Protein AF-A0A0S8F059-F1 (afdb_monomer)

Mean predicted aligned error: 9.62 Å

Sequence (254 aa):
MVSRVVQQTTHEFAKENLFAPLGISESVWPDDPQGVNRGWGDLQLHPRDMARLGLLFLNEGEWNGPQIVSSDWVREATRSSIAADADGTGYVFQCWILSGDLEGLYEARGRGGQAIIVWPDTKIVAAFTGRGIDVRNDIAPLLAAAIQSNDALTPNPEAHARLEAAIAKAKEPPPAKPIPDLPPMAAEVSGKVYRLEPNQFDLRCISIDFRSSADVVFTLSVGEGTFVLPGGMDGVPRFSLRCTGPHPALQRPR

Radius of gyration: 23.22 Å; Cα contacts (8 Å, |Δi|>4): 369; chains: 1; bounding box: 66×46×63 Å

Solvent-accessible surface area (backbone atoms only — not comparable to full-atom values): 14955 Å² total; per-residue (Å²): 110,65,34,75,74,72,74,44,47,54,58,59,52,39,41,67,64,45,29,48,81,72,68,44,84,67,73,48,60,57,55,48,100,87,61,48,47,46,88,91,52,76,67,44,62,52,53,72,48,45,30,48,54,30,46,25,55,66,49,36,18,33,58,98,81,51,74,69,41,59,43,71,56,42,52,57,32,68,44,92,50,63,64,71,43,97,78,49,27,13,57,34,89,83,26,38,30,42,39,74,102,44,53,77,27,36,29,43,80,43,90,52,28,27,34,31,37,31,33,62,95,79,72,44,61,48,48,42,82,53,74,86,47,53,53,74,80,68,40,45,58,56,54,58,70,64,67,76,67,94,65,84,74,79,86,54,68,67,61,50,52,52,49,52,51,50,52,57,57,68,70,52,73,68,76,68,45,90,63,68,78,70,57,74,64,51,72,73,47,40,72,43,77,46,76,51,69,95,48,100,73,43,45,43,36,43,31,42,33,66,81,48,66,43,35,35,36,38,37,40,26,40,74,93,47,45,34,48,43,80,45,63,67,26,78,45,90,76,92,71,99,59,69,73,60,76,68,86,80,78,70,70,82,132

Secondary structure (DSSP, 8-state):
-HHHHHSS-HHHHHIIIIIHHHT----B-PBPTTS-B-TTS--B--HHHHHHHHHHHHTTTBSSSSBSS-HHHHHHHTS--SB-STT--EEETTEEE--GGGTT-EEEEETTTEEEEEETTTTEEEEE--SS--IIIIIHHHHHHH---SSPPPP-HHHHHHHHHHHHHHHSPPPPPP-PPPPHHHHHHTT-EEEPPP-TT-EEEEEEEESSSSEEEEEEEETTEEEEEEEESSS-----S-SSS--GGG----

pLDDT: mean 85.79, std 14.0, range [26.73, 98.25]

Foldseek 3Di:
DVCVVVVHEPVVVCVPQPCVLLVFDDWDFDDDPVRHTPPVDDIDGDLVSLLSVLLCLLVLQDDPHDRSDHSVVSCQQADQADQPDPQSFHGGPQKTQDDDPRHSKIWNDDPQQFIWIHRNVLRDTGTDDHGDDPCVPHPPVVVVVVCPDPDDDDDDVPVVVVVVVVVVVVPDWDPFADFDFDDPVCVVQAPDWDADDDDPQQWGIWHWHDPGSFWIWIWTDHDNFIFIDIGGPRPGDDDDSDRGDDDPPPDDDD

Nearest PDB structures (foldseek):
  8dc1-assembly1_A  TM=8.527E-01  e=9.497E-09  Leptospira interrogans serovar Copenhageni str. Fiocruz L1-130
  3vwm-assembly1_A-2  TM=8.877E-01  e=4.318E-06  Paenarthrobacter ureafaciens
  3a66-assembly1_A-2  TM=8.884E-01  e=6.882E-06  Paenarthrobacter ureafaciens
  3vwp-assembly1_A-2  TM=8.884E-01  e=6.882E-06  Paenarthrobacter ureafaciens
  3vwl-assembly1_A-2  TM=8.880E-01  e=1.163E-05  Paenarthrobacter ureafaciens

Structure (mmCIF, N/CA/C/O backbone):
data_AF-A0A0S8F059-F1
#
_entry.id   AF-A0A0S8F059-F1
#
loop_
_atom_site.group_PDB
_atom_site.id
_atom_site.type_symbol
_atom_site.label_atom_id
_atom_site.label_alt_id
_atom_site.label_comp_id
_atom_site.label_asym_id
_atom_site.label_entity_id
_atom_site.label_seq_id
_atom_site.pdbx_PDB_ins_code
_atom_site.Cartn_x
_atom_site.Cartn_y
_atom_site.Cartn_z
_atom_site.occupancy
_atom_site.B_iso_or_equiv
_atom_site.auth_seq_id
_atom_site.auth_comp_id
_atom_site.auth_asym_id
_atom_site.auth_atom_id
_atom_site.pdbx_PDB_model_num
ATOM 1 N N . MET A 1 1 ? 18.137 1.354 12.431 1.00 80.00 1 MET A N 1
ATOM 2 C CA . MET A 1 1 ? 18.012 1.010 13.866 1.00 80.00 1 MET A CA 1
ATOM 3 C C . MET A 1 1 ? 17.520 -0.417 14.025 1.00 80.00 1 MET A C 1
ATOM 5 O O . MET A 1 1 ? 18.317 -1.228 14.469 1.00 80.00 1 MET A O 1
ATOM 9 N N . VAL A 1 2 ? 16.294 -0.734 13.584 1.00 84.38 2 VAL A N 1
ATOM 10 C CA . VAL A 1 2 ? 15.709 -2.091 13.638 1.00 84.38 2 VAL A CA 1
ATOM 11 C C . VAL A 1 2 ? 16.687 -3.149 13.134 1.00 84.38 2 VAL A C 1
ATOM 13 O O . VAL A 1 2 ? 17.124 -3.972 13.928 1.00 84.38 2 VAL A O 1
ATOM 16 N N . SER A 1 3 ? 17.143 -3.048 11.881 1.00 84.06 3 SER A N 1
ATOM 17 C CA . SER A 1 3 ? 18.042 -4.041 11.273 1.00 84.06 3 SER A CA 1
ATOM 18 C C . SER A 1 3 ? 19.334 -4.319 12.050 1.00 84.06 3 SER A C 1
ATOM 20 O O . SER A 1 3 ? 19.826 -5.441 12.057 1.00 84.06 3 SER A O 1
ATOM 22 N N . ARG A 1 4 ? 19.868 -3.322 12.770 1.00 86.44 4 ARG A N 1
ATOM 23 C CA . ARG A 1 4 ? 21.053 -3.494 13.626 1.00 86.44 4 ARG A CA 1
ATOM 24 C C . ARG A 1 4 ? 20.743 -4.221 14.932 1.00 86.44 4 ARG A C 1
ATOM 26 O O . ARG A 1 4 ? 21.624 -4.869 15.475 1.00 86.44 4 ARG A O 1
ATOM 33 N N . VAL A 1 5 ? 19.532 -4.085 15.460 1.00 91.31 5 VAL A N 1
ATOM 34 C CA . VAL A 1 5 ? 19.121 -4.759 16.700 1.00 91.31 5 VAL A CA 1
ATOM 35 C C . VAL A 1 5 ? 18.730 -6.202 16.405 1.00 91.31 5 VAL A C 1
ATOM 37 O O . VAL A 1 5 ? 19.176 -7.105 17.101 1.00 91.31 5 VAL A O 1
ATOM 40 N N . VAL A 1 6 ? 17.942 -6.416 15.349 1.00 90.06 6 VAL A N 1
ATOM 41 C CA . VAL A 1 6 ? 17.396 -7.739 15.008 1.00 90.06 6 VAL A CA 1
ATOM 42 C C . VAL A 1 6 ? 18.331 -8.580 14.135 1.00 90.06 6 VAL A C 1
ATOM 44 O O . VAL A 1 6 ? 18.057 -9.750 13.919 1.00 90.06 6 VAL A O 1
ATOM 47 N N . 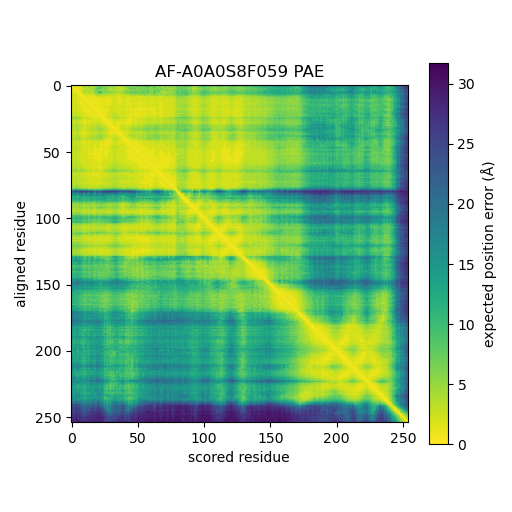GLN A 1 7 ? 19.428 -7.994 13.636 1.00 90.62 7 GLN A N 1
ATOM 48 C CA . GLN A 1 7 ? 20.418 -8.659 12.773 1.00 90.62 7 GLN A CA 1
ATOM 49 C C . GLN A 1 7 ? 19.813 -9.278 11.494 1.00 90.62 7 GLN A C 1
ATOM 51 O O . GLN A 1 7 ? 20.320 -10.261 10.963 1.00 90.62 7 GLN A O 1
ATOM 56 N N . GLN A 1 8 ? 18.750 -8.664 10.972 1.00 92.56 8 GLN A N 1
ATOM 57 C CA . GLN A 1 8 ? 18.100 -9.002 9.702 1.00 92.56 8 GLN A CA 1
ATOM 58 C C . GLN A 1 8 ? 17.554 -7.742 9.021 1.00 92.56 8 GLN A C 1
ATOM 60 O O . GLN A 1 8 ? 17.571 -6.656 9.609 1.00 92.56 8 GLN A O 1
ATOM 65 N N . THR A 1 9 ? 17.090 -7.842 7.772 1.00 92.75 9 THR A N 1
ATOM 66 C CA . THR A 1 9 ? 16.501 -6.682 7.083 1.00 92.75 9 THR A CA 1
ATOM 67 C C . THR A 1 9 ? 15.189 -6.268 7.753 1.00 92.75 9 THR A C 1
ATOM 69 O O . THR A 1 9 ? 14.499 -7.075 8.383 1.00 92.75 9 THR A O 1
ATOM 72 N N . THR A 1 10 ? 14.821 -4.992 7.625 1.00 94.69 10 THR A N 1
ATOM 73 C CA . THR A 1 10 ? 13.551 -4.494 8.175 1.00 94.69 10 THR A CA 1
ATOM 74 C C . THR A 1 10 ? 12.363 -5.203 7.524 1.00 94.69 10 THR A C 1
ATOM 76 O O . THR A 1 10 ? 11.378 -5.486 8.200 1.00 94.69 10 THR A O 1
ATOM 79 N N . HIS A 1 11 ? 12.462 -5.523 6.229 1.00 95.44 11 HIS A N 1
ATOM 80 C CA . HIS A 1 11 ? 11.405 -6.226 5.506 1.00 95.44 11 HIS A CA 1
ATOM 81 C C . HIS A 1 11 ? 11.215 -7.663 5.996 1.00 95.44 11 HIS A C 1
ATOM 83 O O . HIS A 1 11 ? 10.074 -8.045 6.233 1.00 95.44 11 HIS A O 1
ATOM 89 N N . GLU A 1 12 ? 12.285 -8.433 6.223 1.00 95.44 12 GLU A N 1
ATOM 90 C CA . GLU A 1 12 ? 12.149 -9.792 6.773 1.00 95.44 12 GLU A CA 1
ATOM 91 C C . GLU A 1 12 ? 11.591 -9.768 8.199 1.00 95.44 12 GLU A C 1
ATOM 93 O O . GLU A 1 12 ? 10.643 -10.489 8.503 1.00 95.44 12 GLU A O 1
ATOM 98 N N . PHE A 1 13 ? 12.054 -8.836 9.039 1.00 96.25 13 PHE A N 1
ATOM 99 C CA . PHE A 1 13 ? 11.472 -8.654 10.368 1.00 96.25 13 PHE A CA 1
ATOM 100 C C . PHE A 1 13 ? 9.976 -8.318 10.321 1.00 96.25 13 PHE A C 1
ATOM 102 O O . PHE A 1 13 ? 9.196 -8.905 11.072 1.00 96.25 13 PHE A O 1
ATOM 109 N N . ALA A 1 14 ? 9.559 -7.418 9.425 1.00 96.62 14 ALA A N 1
ATOM 110 C CA . ALA A 1 14 ? 8.150 -7.097 9.231 1.00 96.62 14 ALA A CA 1
ATOM 111 C C . ALA A 1 14 ? 7.361 -8.299 8.692 1.00 96.62 14 ALA A C 1
ATOM 113 O O . ALA A 1 14 ? 6.240 -8.527 9.137 1.00 96.62 14 ALA A O 1
ATOM 114 N N . LYS A 1 15 ? 7.938 -9.098 7.785 1.00 96.81 15 LYS A N 1
ATOM 115 C CA . LYS A 1 15 ? 7.294 -10.307 7.257 1.00 96.81 15 LYS A CA 1
ATOM 116 C C . LYS A 1 15 ? 6.963 -11.302 8.360 1.00 96.81 15 LYS A C 1
ATOM 118 O O . LYS A 1 15 ? 5.840 -11.788 8.406 1.00 96.81 15 LYS A O 1
ATOM 123 N N . GLU A 1 16 ? 7.905 -11.558 9.254 1.00 96.88 16 GLU A N 1
ATOM 124 C CA . GLU A 1 16 ? 7.754 -12.531 10.338 1.00 96.88 16 GLU A CA 1
ATOM 125 C C . GLU A 1 16 ? 6.832 -12.037 11.457 1.00 96.88 16 GLU A C 1
ATOM 127 O O . GLU A 1 16 ? 5.972 -12.780 11.924 1.00 96.88 16 GLU A O 1
ATOM 132 N N . ASN A 1 17 ? 7.003 -10.783 11.884 1.00 96.88 17 ASN A N 1
ATOM 133 C CA . ASN A 1 17 ? 6.429 -10.293 13.142 1.00 96.88 17 ASN A CA 1
ATOM 134 C C . ASN A 1 17 ? 5.172 -9.437 12.953 1.00 96.88 17 ASN A C 1
ATOM 136 O O . ASN A 1 17 ? 4.473 -9.163 13.923 1.00 96.88 17 ASN A O 1
ATOM 140 N N . LEU A 1 18 ? 4.879 -9.009 11.723 1.00 97.38 18 LEU A N 1
ATOM 141 C CA . LEU A 1 18 ? 3.721 -8.172 11.413 1.00 97.38 18 LEU A CA 1
ATOM 142 C C . LEU A 1 18 ? 2.907 -8.768 10.261 1.00 97.38 18 LEU A C 1
ATOM 144 O O . LEU A 1 18 ? 1.758 -9.147 10.440 1.00 97.38 18 LEU A O 1
ATOM 148 N N . PHE A 1 19 ? 3.488 -8.920 9.076 1.00 97.88 19 PHE A N 1
ATOM 149 C CA . PHE A 1 19 ? 2.735 -9.302 7.882 1.00 97.88 19 PHE A CA 1
ATOM 150 C C . PHE A 1 19 ? 2.188 -10.729 7.957 1.00 97.88 19 PHE A C 1
ATOM 152 O O . PHE A 1 19 ? 0.998 -10.920 7.715 1.00 97.88 19 PHE A O 1
ATOM 159 N N . ALA A 1 20 ? 2.995 -11.720 8.345 1.00 97.44 20 ALA A N 1
ATOM 160 C CA . ALA A 1 20 ? 2.529 -13.099 8.469 1.00 97.44 20 ALA A CA 1
ATOM 161 C C . ALA A 1 20 ? 1.399 -13.254 9.509 1.00 97.44 20 ALA A C 1
ATOM 163 O O . ALA A 1 20 ? 0.372 -13.831 9.142 1.00 97.44 20 ALA A O 1
ATOM 164 N N . PRO A 1 21 ? 1.489 -12.690 10.735 1.00 97.44 21 PRO A N 1
ATOM 165 C CA . PRO A 1 21 ? 0.368 -12.680 11.679 1.00 97.4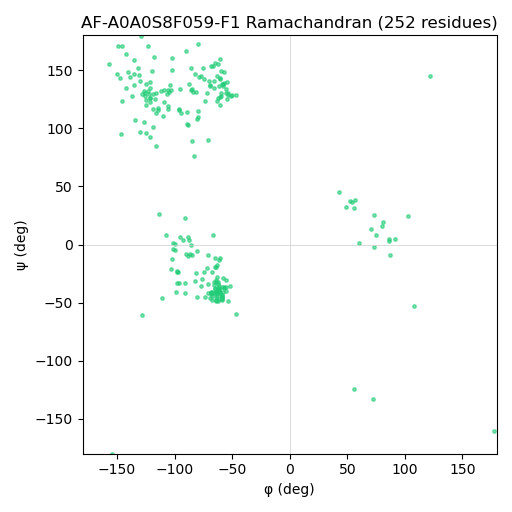4 21 PRO A CA 1
ATOM 166 C C . PRO A 1 21 ? -0.917 -12.053 11.121 1.00 97.44 21 PRO A C 1
ATOM 168 O O . PRO A 1 21 ? -2.011 -12.551 11.387 1.00 97.44 21 PRO A O 1
ATOM 171 N N . LEU A 1 22 ? -0.798 -11.002 10.303 1.00 97.88 22 LEU A N 1
ATOM 172 C CA . LEU A 1 22 ? -1.942 -10.355 9.654 1.00 97.88 22 LEU A CA 1
ATOM 173 C C . LEU A 1 22 ? -2.437 -11.087 8.389 1.00 97.88 22 LEU A C 1
ATOM 175 O O . LEU A 1 22 ? -3.460 -10.706 7.817 1.00 97.88 22 LEU A O 1
ATOM 179 N N . GLY A 1 23 ? -1.749 -12.138 7.934 1.00 96.75 23 GLY A N 1
ATOM 180 C CA . GLY A 1 23 ? -2.074 -12.846 6.691 1.00 96.75 23 GLY A CA 1
ATOM 181 C C . GLY A 1 23 ? -1.709 -12.071 5.418 1.00 96.75 23 GLY A C 1
ATOM 182 O O . GLY A 1 23 ? -2.318 -12.278 4.368 1.00 96.75 23 GLY A O 1
ATOM 183 N N . ILE A 1 24 ? -0.736 -11.165 5.509 1.00 97.00 24 ILE A N 1
ATOM 184 C CA . ILE A 1 24 ? -0.165 -10.415 4.388 1.00 97.00 24 ILE A CA 1
ATOM 185 C C . ILE A 1 24 ? 0.982 -11.251 3.805 1.00 97.00 24 ILE A C 1
ATOM 187 O O . ILE A 1 24 ? 2.072 -11.330 4.371 1.00 97.00 24 ILE A O 1
ATOM 191 N N . SER A 1 25 ? 0.730 -11.905 2.672 1.00 91.88 25 SER A N 1
ATOM 192 C CA . SER A 1 25 ? 1.686 -12.825 2.037 1.00 91.88 25 SER A CA 1
ATOM 193 C C . SER A 1 25 ? 2.502 -12.195 0.909 1.00 91.88 25 SER A C 1
ATOM 195 O O . SER A 1 25 ? 3.582 -12.683 0.587 1.00 91.88 25 SER A O 1
ATOM 197 N N . GLU A 1 26 ? 1.997 -11.124 0.294 1.00 90.56 26 GLU A N 1
ATOM 198 C CA . GLU A 1 26 ? 2.635 -10.453 -0.839 1.00 90.56 26 GLU A CA 1
ATOM 199 C C . GLU A 1 26 ? 3.017 -9.026 -0.444 1.00 90.56 26 GLU A C 1
ATOM 201 O O . GLU A 1 26 ? 2.159 -8.183 -0.193 1.00 90.56 26 GLU A O 1
ATOM 206 N N . SER A 1 27 ? 4.321 -8.759 -0.374 1.00 92.94 27 SER A N 1
ATOM 207 C CA . SER A 1 27 ? 4.855 -7.426 -0.096 1.00 92.94 27 SER A CA 1
ATOM 208 C C . SER A 1 27 ? 6.177 -7.215 -0.823 1.00 92.94 27 SER A C 1
ATOM 210 O O . SER A 1 27 ? 6.993 -8.133 -0.935 1.00 92.94 27 SER A O 1
ATOM 212 N N . VAL A 1 28 ? 6.400 -5.992 -1.294 1.00 91.31 28 VAL A N 1
ATOM 213 C CA . VAL A 1 28 ? 7.685 -5.562 -1.856 1.00 91.31 28 VAL A CA 1
ATOM 214 C C . VAL A 1 28 ? 8.130 -4.325 -1.098 1.00 91.31 28 VAL A C 1
ATOM 216 O O . VAL A 1 28 ? 7.397 -3.341 -1.049 1.00 91.31 28 VAL A O 1
ATOM 219 N N . TRP A 1 29 ? 9.328 -4.360 -0.517 1.00 92.56 29 TRP A N 1
ATOM 220 C CA . TRP A 1 29 ? 9.905 -3.206 0.163 1.00 92.56 29 TRP A CA 1
ATOM 221 C C . TRP A 1 29 ? 11.333 -2.966 -0.330 1.00 92.56 29 TRP A C 1
ATOM 223 O O . TRP A 1 29 ? 12.263 -3.615 0.147 1.00 92.56 29 TRP A O 1
ATOM 233 N N . PRO A 1 30 ? 11.528 -2.049 -1.292 1.00 86.00 30 PRO A N 1
ATOM 234 C CA . PRO A 1 30 ? 12.837 -1.814 -1.882 1.00 86.00 30 PRO A CA 1
ATOM 235 C C . PRO A 1 30 ? 13.896 -1.413 -0.852 1.00 86.00 30 PRO A C 1
ATOM 237 O O . PRO A 1 30 ? 13.654 -0.588 0.038 1.00 86.00 30 PRO A O 1
ATOM 240 N N . ASP A 1 31 ? 15.082 -1.978 -1.017 1.00 83.88 31 ASP A N 1
ATOM 241 C CA . ASP A 1 31 ? 16.309 -1.654 -0.308 1.00 83.88 31 ASP A CA 1
ATOM 242 C C . ASP A 1 31 ? 17.261 -0.793 -1.149 1.00 83.88 31 ASP A C 1
ATOM 244 O O . ASP A 1 31 ? 17.117 -0.639 -2.367 1.00 83.88 31 ASP A O 1
ATOM 248 N N . ASP A 1 32 ? 18.192 -0.135 -0.464 1.00 81.62 32 ASP A N 1
ATOM 249 C CA . ASP A 1 32 ? 19.344 0.511 -1.086 1.00 81.62 32 ASP A CA 1
ATOM 250 C C . ASP A 1 32 ? 20.447 -0.519 -1.418 1.00 81.62 32 ASP A C 1
ATOM 252 O O . ASP A 1 32 ? 20.356 -1.680 -1.020 1.00 81.62 32 ASP A O 1
ATOM 256 N N . PRO A 1 33 ? 21.521 -0.139 -2.138 1.00 78.00 33 PRO A N 1
ATOM 257 C CA . PRO A 1 33 ? 22.614 -1.064 -2.453 1.00 78.00 33 PRO A CA 1
ATOM 258 C C . PRO A 1 33 ? 23.347 -1.645 -1.231 1.00 78.00 33 PRO A C 1
ATOM 260 O O . PRO A 1 33 ? 24.148 -2.562 -1.391 1.00 78.00 33 PRO A O 1
ATOM 263 N N . GLN A 1 34 ? 23.116 -1.113 -0.027 1.00 81.12 34 GLN A N 1
ATOM 264 C CA . GLN A 1 34 ? 23.655 -1.633 1.228 1.00 81.12 34 GLN A CA 1
ATOM 265 C C . GLN A 1 34 ? 22.692 -2.622 1.914 1.00 81.12 34 GLN A C 1
ATOM 267 O O . GLN A 1 34 ? 22.993 -3.100 3.010 1.00 81.12 34 GLN A O 1
ATOM 272 N N . GLY A 1 35 ? 21.555 -2.949 1.289 1.00 81.94 35 GLY A N 1
ATOM 273 C CA . GLY A 1 35 ? 20.554 -3.876 1.817 1.00 81.94 35 GLY A CA 1
ATOM 274 C C . GLY A 1 35 ? 19.616 -3.253 2.854 1.00 81.94 35 GLY A C 1
ATOM 275 O O . GLY A 1 35 ? 18.963 -3.975 3.613 1.00 81.94 35 GLY A O 1
ATOM 276 N N . VAL A 1 36 ? 19.555 -1.919 2.948 1.00 87.75 36 VAL A N 1
ATOM 277 C CA . VAL A 1 36 ? 18.703 -1.219 3.916 1.00 87.75 36 VAL A CA 1
ATOM 278 C C . VAL A 1 36 ? 17.384 -0.818 3.256 1.00 87.75 36 VAL A C 1
ATOM 280 O O . VAL A 1 36 ? 17.354 0.013 2.351 1.00 87.75 36 VAL A O 1
ATOM 283 N N . ASN A 1 37 ? 16.266 -1.381 3.732 1.00 92.69 37 ASN A N 1
ATOM 284 C CA . ASN A 1 37 ? 14.931 -1.008 3.247 1.00 92.69 37 ASN A CA 1
ATOM 285 C C . ASN A 1 37 ? 14.639 0.479 3.493 1.00 92.69 37 ASN A C 1
ATOM 287 O O . ASN A 1 37 ? 14.958 1.031 4.554 1.00 92.69 37 ASN A O 1
ATOM 291 N N . ARG A 1 38 ? 13.961 1.118 2.536 1.00 89.88 38 ARG A N 1
ATOM 292 C CA . ARG A 1 38 ? 13.573 2.533 2.610 1.00 89.88 38 ARG A CA 1
ATOM 293 C C . ARG A 1 38 ? 12.465 2.739 3.642 1.00 89.88 38 ARG A C 1
ATOM 295 O O . ARG A 1 38 ? 11.286 2.689 3.325 1.00 89.88 38 ARG A O 1
ATOM 302 N N . GLY A 1 39 ? 12.838 2.992 4.894 1.00 87.69 39 GLY A N 1
ATOM 303 C CA . GLY A 1 39 ? 11.879 3.078 6.005 1.00 87.69 39 GLY A CA 1
ATOM 304 C C . GLY A 1 39 ? 10.841 4.207 5.912 1.00 87.69 39 GLY A C 1
ATOM 305 O O . GLY A 1 39 ? 9.836 4.144 6.607 1.00 87.69 39 GLY A O 1
ATOM 306 N N . TRP A 1 40 ? 11.062 5.222 5.071 1.00 87.88 40 TRP A N 1
ATOM 307 C CA . TRP A 1 40 ? 10.148 6.360 4.912 1.00 87.88 40 TRP A CA 1
ATOM 308 C C . TRP A 1 40 ? 9.046 6.133 3.861 1.00 87.88 40 TRP A C 1
ATOM 310 O O . TRP A 1 40 ? 8.142 6.959 3.755 1.00 87.88 40 TRP A O 1
ATOM 320 N N . GLY A 1 41 ? 9.109 5.061 3.059 1.00 89.69 41 GLY A N 1
ATOM 321 C CA . GLY A 1 41 ? 8.173 4.863 1.951 1.00 89.69 41 GLY A CA 1
ATOM 322 C C . GLY A 1 41 ? 8.445 3.620 1.104 1.00 89.69 41 GLY A C 1
ATOM 323 O O . GLY A 1 41 ? 9.120 2.689 1.530 1.00 89.69 41 GLY A O 1
ATOM 324 N N . ASP A 1 42 ? 7.896 3.608 -0.110 1.00 90.00 42 ASP A N 1
ATOM 325 C CA . ASP A 1 42 ? 8.076 2.574 -1.145 1.00 90.00 42 ASP A CA 1
ATOM 326 C C . ASP A 1 42 ? 7.627 1.143 -0.790 1.00 90.00 42 ASP A C 1
ATOM 328 O O . ASP A 1 42 ? 7.752 0.253 -1.633 1.00 90.00 42 ASP A O 1
ATOM 332 N N . LEU A 1 43 ? 7.072 0.905 0.403 1.00 93.69 43 LEU A N 1
ATOM 333 C CA . LEU A 1 43 ? 6.402 -0.351 0.731 1.00 93.69 43 LEU A CA 1
ATOM 334 C C . LEU A 1 43 ? 5.174 -0.528 -0.171 1.00 93.69 43 LEU A C 1
ATOM 336 O O . LEU A 1 43 ? 4.276 0.312 -0.201 1.00 93.69 43 LEU A O 1
ATOM 340 N N . GLN A 1 44 ? 5.137 -1.644 -0.889 1.00 92.69 44 GLN A N 1
ATOM 341 C CA . GLN A 1 44 ? 4.057 -2.010 -1.795 1.00 92.69 44 GLN A CA 1
ATOM 342 C C . GLN A 1 44 ? 3.277 -3.170 -1.190 1.00 92.69 44 GLN A C 1
ATOM 344 O O . GLN A 1 44 ? 3.841 -4.231 -0.909 1.00 92.69 44 GLN A O 1
ATOM 349 N N . LEU A 1 45 ? 1.978 -2.951 -1.015 1.00 93.19 45 LEU A N 1
ATOM 350 C CA . LEU A 1 45 ? 1.005 -3.898 -0.483 1.00 93.19 45 LEU A CA 1
ATOM 351 C C . LEU A 1 45 ? -0.255 -3.854 -1.348 1.00 93.19 45 LEU A C 1
ATOM 353 O O . LEU A 1 45 ? -0.526 -2.846 -2.006 1.00 93.19 45 LEU A O 1
ATOM 357 N N . HIS A 1 46 ? -1.069 -4.910 -1.310 1.00 91.19 46 HIS A N 1
ATOM 358 C CA . HIS A 1 46 ? -2.424 -4.806 -1.853 1.00 91.19 46 HIS A CA 1
ATOM 359 C C . HIS A 1 46 ? -3.279 -3.870 -0.982 1.00 91.19 46 HIS A C 1
ATOM 361 O O . HIS A 1 46 ? -3.079 -3.815 0.234 1.00 91.19 46 HIS A O 1
ATOM 367 N N . PRO A 1 47 ? -4.314 -3.213 -1.536 1.00 92.19 47 PRO A N 1
ATOM 368 C CA . PRO A 1 47 ? -5.190 -2.329 -0.755 1.00 92.19 47 PRO A CA 1
ATOM 369 C C . PRO A 1 47 ? -5.853 -3.032 0.437 1.00 92.19 47 PRO A C 1
ATOM 371 O O . PRO A 1 47 ? -5.975 -2.468 1.520 1.00 92.19 47 PRO A O 1
ATOM 374 N N . ARG A 1 48 ? -6.222 -4.310 0.270 1.00 94.94 48 ARG A N 1
ATOM 375 C CA . ARG A 1 48 ? -6.750 -5.146 1.362 1.00 94.94 48 ARG A CA 1
ATOM 376 C C . ARG A 1 48 ? -5.741 -5.350 2.496 1.00 94.94 48 ARG A C 1
ATOM 378 O O . ARG A 1 48 ? -6.140 -5.422 3.649 1.00 94.94 48 ARG A O 1
ATOM 385 N N . ASP A 1 49 ? -4.452 -5.433 2.177 1.00 97.00 49 ASP A N 1
ATOM 386 C CA . ASP A 1 49 ? -3.376 -5.634 3.151 1.00 97.00 49 ASP A CA 1
ATOM 387 C C . ASP A 1 49 ? -3.069 -4.336 3.897 1.00 97.00 49 ASP A C 1
ATOM 389 O O . ASP A 1 49 ? -2.868 -4.348 5.108 1.00 97.00 49 ASP A O 1
ATOM 393 N N . MET A 1 50 ? -3.153 -3.197 3.207 1.00 97.38 50 MET A N 1
ATOM 394 C CA . MET A 1 50 ? -3.160 -1.882 3.849 1.00 97.38 50 MET A CA 1
ATOM 395 C C . MET A 1 50 ? -4.335 -1.737 4.830 1.00 97.38 50 MET A C 1
ATOM 397 O O . MET A 1 50 ? -4.143 -1.293 5.960 1.00 97.38 50 MET A O 1
ATOM 401 N N . ALA A 1 51 ? -5.540 -2.174 4.449 1.00 97.31 51 ALA A N 1
ATOM 402 C CA . ALA A 1 51 ? -6.702 -2.145 5.341 1.00 97.31 51 ALA A CA 1
ATOM 403 C C . ALA A 1 51 ? -6.531 -3.053 6.574 1.00 97.31 51 ALA A C 1
ATOM 405 O O . ALA A 1 51 ? -7.002 -2.703 7.652 1.00 97.31 51 ALA A O 1
ATOM 406 N N . ARG A 1 52 ? -5.812 -4.180 6.461 1.00 98.12 52 ARG A N 1
ATOM 407 C CA . ARG A 1 52 ? -5.461 -5.024 7.619 1.00 98.12 52 ARG A CA 1
ATOM 408 C C . ARG A 1 52 ? -4.602 -4.271 8.636 1.00 98.12 52 ARG A C 1
ATOM 410 O O . ARG A 1 52 ? -4.859 -4.389 9.828 1.00 98.12 52 ARG A O 1
ATOM 417 N N . LEU A 1 53 ? -3.643 -3.458 8.184 1.00 97.94 53 LEU A N 1
ATOM 418 C CA . LEU A 1 53 ? -2.861 -2.591 9.075 1.00 97.94 53 LEU A CA 1
ATOM 419 C C . LEU A 1 53 ? -3.744 -1.538 9.761 1.00 97.94 53 LEU A C 1
ATOM 421 O O . LEU A 1 53 ? -3.600 -1.307 10.957 1.00 97.94 53 LEU A O 1
ATOM 425 N N . GLY A 1 54 ? -4.694 -0.941 9.034 1.00 97.25 54 GLY A N 1
ATOM 426 C CA . GLY A 1 54 ? -5.665 -0.019 9.631 1.00 97.25 54 GLY A CA 1
ATOM 427 C C . GLY A 1 54 ? -6.565 -0.697 10.670 1.00 97.25 54 GLY A C 1
ATOM 428 O O . GLY A 1 54 ? -6.781 -0.147 11.744 1.00 97.25 54 GLY A O 1
ATOM 429 N N . LEU A 1 55 ? -7.032 -1.920 10.398 1.00 97.75 55 LEU A N 1
ATOM 430 C CA . LEU A 1 55 ? -7.821 -2.718 11.345 1.00 97.75 55 LEU A CA 1
ATOM 431 C C . LEU A 1 55 ? -7.015 -3.116 12.585 1.00 97.75 55 LEU A C 1
ATOM 433 O O . LEU A 1 55 ? -7.559 -3.115 13.683 1.00 97.75 55 LEU A O 1
ATOM 437 N N . LEU A 1 56 ? -5.727 -3.423 12.425 1.00 98.25 56 LEU A N 1
ATOM 438 C CA . LEU A 1 56 ? -4.831 -3.661 13.552 1.00 98.25 56 LEU A CA 1
ATOM 439 C C . LEU A 1 56 ? -4.775 -2.437 14.473 1.00 98.25 56 LEU A C 1
ATOM 441 O O . LEU A 1 56 ? -4.883 -2.589 15.683 1.00 98.25 56 LEU A O 1
ATOM 445 N N . PHE A 1 57 ? -4.643 -1.230 13.918 1.00 97.56 57 PHE A N 1
ATOM 446 C CA . PHE A 1 57 ? -4.654 0.006 14.707 1.00 97.56 57 PHE A CA 1
ATOM 447 C C . PHE A 1 57 ? -6.026 0.288 15.330 1.00 97.56 57 PHE A C 1
ATOM 449 O O . PHE A 1 57 ? -6.093 0.647 16.503 1.00 97.56 57 PHE A O 1
ATOM 456 N N . LEU A 1 58 ? -7.114 0.060 14.584 1.00 97.06 58 LEU A N 1
ATOM 457 C CA . LEU A 1 58 ? -8.481 0.194 15.096 1.00 97.06 58 LEU A CA 1
ATOM 458 C C . LEU A 1 58 ? -8.723 -0.707 16.317 1.00 97.06 58 LEU A C 1
ATOM 460 O O . LEU A 1 58 ? -9.396 -0.301 17.258 1.00 97.06 58 LEU A O 1
ATOM 464 N N . ASN A 1 59 ? -8.147 -1.910 16.304 1.00 97.44 59 ASN A N 1
ATOM 465 C CA . ASN A 1 59 ? -8.221 -2.884 17.392 1.00 97.44 59 ASN A CA 1
ATOM 466 C C . ASN A 1 59 ? -7.072 -2.737 18.404 1.00 97.44 59 ASN A C 1
ATOM 468 O O . ASN A 1 59 ? -6.710 -3.703 19.072 1.00 97.44 59 ASN A O 1
ATOM 472 N N . GLU A 1 60 ? -6.456 -1.555 18.496 1.00 97.00 60 GLU A N 1
ATOM 473 C CA . GLU A 1 60 ? -5.391 -1.245 19.459 1.00 97.00 60 GLU A CA 1
ATOM 474 C C . GLU A 1 60 ? -4.231 -2.259 19.447 1.00 97.00 60 GLU A C 1
ATOM 476 O O . GLU A 1 60 ? -3.665 -2.610 20.481 1.00 97.00 60 GLU A O 1
ATOM 481 N N . GLY A 1 61 ? -3.869 -2.751 18.263 1.00 97.69 61 GLY A N 1
ATOM 482 C CA . GLY A 1 61 ? -2.764 -3.681 18.052 1.00 97.69 61 GLY A CA 1
ATOM 483 C C . GLY A 1 61 ? -3.112 -5.161 18.230 1.00 97.69 61 GLY A C 1
ATOM 484 O O . GLY A 1 61 ? -2.211 -5.996 18.106 1.00 97.69 61 GLY A O 1
ATOM 485 N N . GLU A 1 62 ? -4.373 -5.503 18.502 1.00 98.25 62 GLU A N 1
ATOM 486 C CA . GLU A 1 62 ? -4.850 -6.886 18.553 1.00 98.25 62 GLU A CA 1
ATOM 487 C C . GLU A 1 62 ? -5.283 -7.375 17.163 1.00 98.25 62 GLU A C 1
ATOM 489 O O . GLU A 1 62 ? -5.958 -6.675 16.402 1.00 98.25 62 GLU A O 1
ATOM 494 N N . TRP A 1 63 ? -4.923 -8.614 16.824 1.00 97.56 63 TRP A N 1
ATOM 495 C CA . TRP A 1 63 ? -5.361 -9.259 15.592 1.00 97.56 63 TRP A CA 1
ATOM 496 C C . TRP A 1 63 ? -5.829 -10.687 15.851 1.00 97.56 63 TRP A C 1
ATOM 498 O O . TRP A 1 63 ? -5.010 -11.577 16.053 1.00 97.56 63 TRP A O 1
ATOM 508 N N . ASN A 1 64 ? -7.145 -10.922 15.789 1.00 94.50 64 ASN A N 1
ATOM 509 C CA . ASN A 1 64 ? -7.769 -12.231 16.036 1.00 94.50 64 ASN A CA 1
ATOM 510 C C . ASN A 1 64 ? -7.392 -12.857 17.399 1.00 94.50 64 ASN A C 1
ATOM 512 O O . ASN A 1 64 ? -7.226 -14.076 17.490 1.00 94.50 64 ASN A O 1
ATOM 516 N N . GLY A 1 65 ? -7.253 -12.041 18.451 1.00 95.25 65 GLY A N 1
ATOM 517 C CA . GLY A 1 65 ? -6.922 -12.469 19.815 1.00 95.25 65 GLY A CA 1
ATOM 518 C C . GLY A 1 65 ? -5.496 -12.118 20.265 1.00 95.25 65 GLY A C 1
ATOM 519 O O . GLY A 1 65 ? -5.339 -11.518 21.324 1.00 95.25 65 GLY A O 1
ATOM 520 N N . PRO A 1 66 ? -4.429 -12.478 19.525 1.00 96.00 66 PRO A N 1
ATOM 521 C CA . PRO A 1 66 ? -3.069 -12.071 19.873 1.00 96.00 66 PRO A CA 1
ATOM 522 C C . PRO A 1 66 ? -2.815 -10.561 19.773 1.00 96.00 66 PRO A C 1
ATOM 524 O O . PRO A 1 66 ? -3.201 -9.911 18.800 1.00 96.00 66 PRO A O 1
ATOM 527 N N . GLN A 1 67 ? -2.055 -10.030 20.734 1.00 97.88 67 GLN A N 1
ATOM 528 C CA . GLN A 1 67 ? -1.493 -8.680 20.679 1.00 97.88 67 GLN A CA 1
ATOM 529 C C . GLN A 1 67 ? -0.244 -8.678 19.783 1.00 97.88 67 GLN A C 1
ATOM 531 O O . GLN A 1 67 ? 0.788 -9.238 20.154 1.00 97.88 67 GLN A O 1
ATOM 536 N N . ILE A 1 68 ? -0.330 -8.051 18.611 1.00 98.12 68 ILE A N 1
ATOM 537 C CA . ILE A 1 68 ? 0.781 -7.960 17.648 1.00 98.12 68 ILE A CA 1
ATOM 538 C C . ILE A 1 68 ? 1.612 -6.696 17.887 1.00 98.12 68 ILE A C 1
ATOM 540 O O . ILE A 1 68 ? 2.840 -6.732 17.856 1.00 98.12 68 ILE A O 1
ATOM 544 N N . VAL A 1 69 ? 0.946 -5.574 18.160 1.00 97.06 69 VAL A N 1
ATOM 545 C CA . VAL A 1 69 ? 1.573 -4.291 18.516 1.00 97.06 69 VAL A CA 1
ATOM 546 C C . VAL A 1 69 ? 1.058 -3.891 19.887 1.00 97.06 69 VAL A C 1
ATOM 548 O O . VAL A 1 69 ? -0.115 -4.089 20.148 1.00 97.06 69 VAL A O 1
ATOM 551 N N . SER A 1 70 ? 1.891 -3.348 20.775 1.00 97.62 70 SER A N 1
ATOM 552 C CA . SER A 1 70 ? 1.434 -2.917 22.107 1.00 97.62 70 SER A CA 1
ATOM 553 C C . SER A 1 70 ? 0.263 -1.929 22.014 1.00 97.62 70 SER A C 1
ATOM 555 O O . SER A 1 70 ? 0.371 -0.926 21.308 1.00 97.62 70 SER A O 1
ATOM 557 N N . SER A 1 71 ? -0.816 -2.175 22.762 1.00 97.31 71 SER A N 1
ATOM 558 C CA . SER A 1 71 ? -1.974 -1.274 22.819 1.00 97.31 71 SER A CA 1
ATOM 559 C C . SER A 1 71 ? -1.606 0.106 23.353 1.00 97.31 71 SER A C 1
ATOM 561 O O . SER A 1 71 ? -2.037 1.113 22.798 1.00 97.31 71 SER A O 1
ATOM 563 N N . ASP A 1 72 ? -0.720 0.175 24.349 1.00 96.62 72 ASP A N 1
ATOM 564 C CA . ASP A 1 72 ? -0.200 1.445 24.862 1.00 96.62 72 ASP A CA 1
ATOM 565 C C . ASP A 1 72 ? 0.570 2.217 23.786 1.00 96.62 72 ASP A C 1
ATOM 567 O O . ASP A 1 72 ? 0.448 3.437 23.689 1.00 96.62 72 ASP A O 1
ATOM 571 N N . TRP A 1 73 ? 1.325 1.514 22.935 1.00 95.50 73 TRP A N 1
ATOM 572 C CA . TRP A 1 73 ? 2.031 2.153 21.827 1.00 95.50 73 TRP A CA 1
ATOM 573 C C . TRP A 1 73 ? 1.062 2.669 20.764 1.00 95.50 73 TRP A C 1
ATOM 575 O O . TRP A 1 73 ? 1.244 3.787 20.292 1.00 95.50 73 TRP A O 1
ATOM 585 N N . VAL A 1 74 ? 0.025 1.896 20.410 1.00 95.62 74 VAL A N 1
ATOM 586 C CA . VAL A 1 74 ? -0.991 2.340 19.442 1.00 95.62 74 VAL A CA 1
ATOM 587 C C . VAL A 1 74 ? -1.720 3.572 19.968 1.00 95.62 74 VAL A C 1
ATOM 589 O O . VAL A 1 74 ? -1.775 4.574 19.266 1.00 95.62 74 VAL A O 1
ATOM 592 N N . ARG A 1 75 ? -2.193 3.548 21.221 1.00 93.00 75 ARG A N 1
ATOM 593 C CA . ARG A 1 75 ? -2.877 4.695 21.839 1.00 93.00 75 ARG A CA 1
ATOM 594 C C . ARG A 1 75 ? -2.006 5.942 21.866 1.00 93.00 75 ARG A C 1
ATOM 596 O O . ARG A 1 75 ? -2.512 7.027 21.604 1.00 93.00 75 ARG A O 1
ATOM 603 N N . GLU A 1 76 ? -0.718 5.799 22.169 1.00 92.19 76 GLU A N 1
ATOM 604 C CA . GLU A 1 76 ? 0.216 6.925 22.144 1.00 92.19 76 GLU A CA 1
ATOM 605 C C . GLU A 1 76 ? 0.457 7.422 20.710 1.00 92.19 76 GLU A C 1
ATOM 607 O O . GLU A 1 76 ? 0.435 8.626 20.469 1.00 92.19 76 GLU A O 1
ATOM 612 N N . ALA A 1 77 ? 0.616 6.512 19.742 1.00 90.94 77 ALA A N 1
ATOM 613 C CA . ALA A 1 77 ? 0.796 6.841 18.327 1.00 90.94 77 ALA A CA 1
ATOM 614 C C . ALA A 1 77 ? -0.412 7.565 17.715 1.00 90.94 77 ALA A C 1
ATOM 616 O O . ALA A 1 77 ? -0.247 8.329 16.767 1.00 90.94 77 ALA A O 1
ATOM 617 N N . THR A 1 78 ? -1.613 7.331 18.244 1.00 89.75 78 THR A N 1
ATOM 618 C CA . THR A 1 78 ? -2.870 7.891 17.727 1.00 89.75 78 THR A CA 1
ATOM 619 C C . THR A 1 78 ? -3.460 8.978 18.623 1.00 89.75 78 THR A C 1
ATOM 621 O O . THR A 1 78 ? -4.601 9.397 18.422 1.00 89.75 78 THR A O 1
ATOM 624 N N . ARG A 1 79 ? -2.729 9.427 19.646 1.00 83.56 79 ARG A N 1
ATOM 625 C CA . ARG A 1 79 ? -3.203 10.470 20.556 1.00 83.56 79 ARG A CA 1
ATOM 626 C C . ARG A 1 79 ? -3.147 11.839 19.880 1.00 83.56 79 ARG A C 1
ATOM 628 O O . ARG A 1 79 ? -2.188 12.151 19.180 1.00 83.56 79 ARG A O 1
ATOM 635 N N . SER A 1 80 ? -4.148 12.680 20.156 1.00 68.69 80 SER A N 1
ATOM 636 C CA . SER A 1 80 ? -4.144 14.094 19.754 1.00 68.69 80 SER A CA 1
ATOM 637 C C . SER A 1 80 ? -2.842 14.777 20.187 1.00 68.69 80 SER A C 1
ATOM 639 O O . SER A 1 80 ? -2.414 14.640 21.339 1.00 68.69 80 SER A O 1
ATOM 641 N N . SER A 1 81 ? -2.180 15.442 19.238 1.00 68.12 81 SER A N 1
ATOM 642 C CA . SER A 1 81 ? -0.758 15.765 19.327 1.00 68.12 81 SER A CA 1
ATOM 643 C C . SER A 1 81 ? -0.418 17.226 19.065 1.00 68.12 81 SER A C 1
ATOM 645 O O . SER A 1 81 ? -1.257 18.051 18.724 1.00 68.12 81 SER A O 1
ATOM 647 N N . ILE A 1 82 ? 0.881 17.506 19.170 1.00 65.69 82 ILE A N 1
ATOM 648 C CA . ILE A 1 82 ? 1.557 18.717 18.700 1.00 65.69 82 ILE A CA 1
ATOM 649 C C . ILE A 1 82 ? 1.109 19.027 17.266 1.00 65.69 82 ILE A C 1
ATOM 651 O O . ILE A 1 82 ? 1.174 18.142 16.411 1.00 65.69 82 ILE A O 1
ATOM 655 N N . ALA A 1 83 ? 0.674 20.264 17.016 1.00 71.94 83 ALA A N 1
ATOM 656 C CA . ALA A 1 83 ? 0.291 20.721 15.685 1.00 71.94 83 ALA A CA 1
ATOM 657 C C . ALA A 1 83 ? 1.488 20.620 14.725 1.00 71.94 83 ALA A C 1
ATOM 659 O O . ALA A 1 83 ? 2.536 21.225 14.964 1.00 71.94 83 ALA A O 1
ATOM 660 N N . ALA A 1 84 ? 1.329 19.833 13.664 1.00 75.25 84 ALA A N 1
ATOM 661 C CA . ALA A 1 84 ? 2.301 19.664 12.590 1.00 75.25 84 ALA A CA 1
ATOM 662 C C . ALA A 1 84 ? 1.984 20.580 11.398 1.00 75.25 84 ALA A C 1
ATOM 664 O O . ALA A 1 84 ? 2.908 21.096 10.771 1.00 75.25 84 ALA A O 1
ATOM 665 N N . ASP A 1 85 ? 0.696 20.833 11.146 1.00 75.31 85 ASP A N 1
ATOM 666 C CA . ASP A 1 85 ? 0.215 21.710 10.078 1.00 75.31 85 ASP A CA 1
ATOM 667 C C . ASP A 1 85 ? -0.570 22.919 10.616 1.00 75.31 85 ASP A C 1
ATOM 669 O O . ASP A 1 85 ? -1.059 22.944 11.749 1.00 75.31 85 ASP A O 1
ATOM 673 N N . ALA A 1 86 ? -0.710 23.945 9.768 1.00 75.12 86 ALA A N 1
ATOM 674 C CA . ALA A 1 86 ? -1.391 25.201 10.100 1.00 75.12 86 ALA A CA 1
ATOM 675 C C . ALA A 1 86 ? -2.897 25.042 10.382 1.00 75.12 86 ALA A C 1
ATOM 677 O O . ALA A 1 86 ? -3.502 25.915 10.998 1.00 75.12 86 ALA A O 1
ATOM 678 N N . ASP A 1 87 ? -3.497 23.941 9.935 1.00 75.88 87 ASP A N 1
ATOM 679 C CA . ASP A 1 87 ? -4.897 23.589 10.185 1.00 75.88 87 ASP A CA 1
ATOM 680 C C . ASP A 1 87 ? -5.100 22.806 11.497 1.00 75.88 87 ASP A C 1
ATOM 682 O O . ASP A 1 87 ? -6.215 22.386 11.811 1.00 75.88 87 ASP A O 1
ATOM 686 N N . GLY A 1 88 ? -4.031 22.604 12.272 1.00 78.19 88 GLY A N 1
ATOM 687 C CA . GLY A 1 88 ? -4.061 21.867 13.530 1.00 78.19 88 GLY A CA 1
ATOM 688 C C . GLY A 1 88 ? -3.896 20.355 13.387 1.00 78.19 88 GLY A C 1
ATOM 689 O O . GLY A 1 88 ? -3.965 19.670 14.405 1.00 78.19 88 GLY A O 1
ATOM 690 N N . THR A 1 89 ? -3.651 19.827 12.180 1.00 83.38 89 THR A N 1
ATOM 691 C CA . THR A 1 89 ? -3.326 18.405 11.991 1.00 83.38 89 THR A CA 1
ATOM 692 C C . THR A 1 89 ? -2.067 18.068 12.782 1.00 83.38 89 THR A C 1
ATOM 694 O O . THR A 1 89 ? -1.044 18.749 12.675 1.00 83.38 89 THR A O 1
ATOM 697 N N . GLY A 1 90 ? -2.150 17.026 13.600 1.00 87.69 90 GLY A N 1
ATOM 698 C CA . GLY A 1 90 ? -1.063 16.514 14.418 1.00 87.69 90 GLY A CA 1
ATOM 699 C C . GLY A 1 90 ? -0.222 15.451 13.712 1.00 87.69 90 GLY A C 1
ATOM 700 O O . GLY A 1 90 ? -0.622 14.899 12.687 1.00 87.69 90 GLY A O 1
ATOM 701 N N . TYR A 1 91 ? 0.941 15.129 14.277 1.00 89.44 91 TYR A N 1
ATOM 702 C CA . TYR A 1 91 ? 1.775 14.019 13.823 1.00 89.44 91 TYR A CA 1
ATOM 703 C C . TYR A 1 91 ? 2.504 13.335 14.988 1.00 89.44 91 TYR A C 1
ATOM 705 O O . TYR A 1 91 ? 3.275 13.977 15.706 1.00 89.44 91 TYR A O 1
ATOM 713 N N . VAL A 1 92 ? 2.312 12.020 15.148 1.00 89.19 92 VAL A N 1
ATOM 714 C CA . VAL A 1 92 ? 2.971 11.192 16.179 1.00 89.19 92 VAL A CA 1
ATOM 715 C C . VAL A 1 92 ? 3.306 9.826 15.609 1.00 89.19 92 VAL A C 1
ATOM 717 O O . VAL A 1 92 ? 2.485 9.217 14.941 1.00 89.19 92 VAL A O 1
ATOM 720 N N . PHE A 1 93 ? 4.521 9.328 15.862 1.00 88.94 93 PHE A N 1
ATOM 721 C CA . PHE A 1 93 ? 4.945 7.963 15.505 1.00 88.94 93 PHE A CA 1
ATOM 722 C C . PHE A 1 93 ? 4.507 7.489 14.104 1.00 88.94 93 PHE A C 1
ATOM 724 O O . PHE A 1 93 ? 4.091 6.350 13.926 1.00 88.94 93 PHE A O 1
ATOM 731 N N . GLN A 1 94 ? 4.676 8.355 13.097 1.00 89.19 94 GLN A N 1
ATOM 732 C CA . GLN A 1 94 ? 4.322 8.101 11.691 1.00 89.19 94 GLN A CA 1
ATOM 733 C C . GLN A 1 94 ? 2.821 8.151 11.343 1.00 89.19 94 GLN A C 1
ATOM 735 O O . GLN A 1 94 ? 2.463 7.872 10.200 1.00 89.19 94 GLN A O 1
ATOM 740 N N . CYS A 1 95 ? 1.967 8.569 12.276 1.00 91.19 95 CYS A N 1
ATOM 741 C CA . CYS A 1 95 ? 0.537 8.794 12.080 1.00 91.19 95 CYS A CA 1
ATOM 742 C C . CYS A 1 95 ? 0.233 10.294 12.019 1.00 91.19 95 CYS A C 1
ATOM 744 O O . CYS A 1 95 ? 0.685 11.056 12.874 1.00 91.19 95 CYS A O 1
ATOM 746 N N . TRP A 1 96 ? -0.553 10.709 11.029 1.00 90.62 96 TRP A N 1
ATOM 747 C CA . TRP A 1 96 ? -1.173 12.031 10.986 1.00 90.62 96 TRP A CA 1
ATOM 748 C C . TRP A 1 96 ? -2.480 11.987 11.769 1.00 90.62 96 TRP A C 1
ATOM 750 O O . TRP A 1 96 ? -3.268 11.065 11.575 1.00 90.62 96 TRP A O 1
ATOM 760 N N . ILE A 1 97 ? -2.711 12.966 12.638 1.00 89.94 97 ILE A N 1
ATOM 761 C CA . ILE A 1 97 ? -3.906 13.050 13.482 1.00 89.94 97 ILE A CA 1
ATOM 762 C C . ILE A 1 97 ? -4.749 14.215 12.982 1.00 89.94 97 ILE A C 1
ATOM 764 O O . ILE A 1 97 ? -4.328 15.367 13.076 1.00 89.94 97 ILE A O 1
ATOM 768 N N . LEU A 1 98 ? -5.902 13.920 12.396 1.00 85.88 98 LEU A N 1
ATOM 769 C CA . LEU A 1 98 ? -6.720 14.923 11.728 1.00 85.88 98 LEU A CA 1
ATOM 770 C C . LEU A 1 98 ? -7.456 15.813 12.744 1.00 85.88 98 LEU A C 1
ATOM 772 O O . LEU A 1 98 ? -7.750 15.408 13.870 1.00 85.88 98 LEU A O 1
ATOM 776 N N . SER A 1 99 ? -7.724 17.050 12.329 1.00 81.12 99 SER A N 1
ATOM 777 C CA . SER A 1 99 ? -8.362 18.107 13.120 1.00 81.12 99 SER A CA 1
ATOM 778 C C . SER A 1 99 ? -9.628 18.645 12.434 1.00 81.12 99 SER A C 1
ATOM 780 O O . SER A 1 99 ? -9.904 18.346 11.266 1.00 81.12 99 SER A O 1
ATOM 782 N N . GLY A 1 100 ? -10.394 19.477 13.149 1.00 78.75 100 GLY A N 1
ATOM 783 C CA . GLY A 1 100 ? -11.596 20.134 12.624 1.00 78.75 100 GLY A CA 1
ATOM 784 C C . GLY A 1 100 ? -12.758 19.157 12.437 1.00 78.75 100 GLY A C 1
ATOM 785 O O . GLY A 1 100 ? -13.021 18.340 13.311 1.00 78.75 100 GLY A O 1
ATOM 786 N N . ASP A 1 101 ? -13.428 19.198 11.283 1.00 74.50 101 ASP A N 1
ATOM 787 C CA . ASP A 1 101 ? -14.563 18.305 10.971 1.00 74.50 101 ASP A CA 1
ATOM 788 C C . ASP A 1 101 ? -14.169 16.814 10.882 1.00 74.50 101 ASP A C 1
ATOM 790 O O . ASP A 1 101 ? -15.033 15.940 10.825 1.00 74.50 101 ASP A O 1
ATOM 794 N N . LEU A 1 102 ? -12.864 16.524 10.861 1.00 78.50 102 LEU A N 1
ATOM 795 C CA . LEU A 1 102 ? -12.277 15.184 10.862 1.00 78.50 102 LEU A CA 1
ATOM 796 C C . LEU A 1 102 ? -11.498 14.916 12.162 1.00 78.50 102 LEU A C 1
ATOM 798 O O . LEU A 1 102 ? -10.537 14.148 12.165 1.00 78.50 102 LEU A O 1
ATOM 802 N N . GLU A 1 103 ? -11.854 15.572 13.265 1.00 80.31 103 GLU A N 1
ATOM 803 C CA . GLU A 1 103 ? -11.239 15.303 14.564 1.00 80.31 103 GLU A CA 1
ATOM 804 C C . GLU A 1 103 ? -11.434 13.835 14.988 1.00 80.31 103 GLU A C 1
ATOM 806 O O . GLU A 1 103 ? -12.494 13.239 14.796 1.00 80.31 103 GLU A O 1
ATOM 811 N N . GLY A 1 104 ? -10.379 13.237 15.549 1.00 78.38 104 GLY A N 1
ATOM 812 C CA . GLY A 1 104 ? -10.384 11.850 16.028 1.00 78.38 104 GLY A CA 1
ATOM 813 C C . GLY A 1 104 ? -10.038 10.800 14.967 1.00 78.38 104 GLY A C 1
ATOM 814 O O . GLY A 1 104 ? -9.798 9.643 15.316 1.00 78.38 104 GLY A O 1
ATOM 815 N N . LEU A 1 105 ? -9.944 11.183 13.689 1.00 87.88 105 LEU A N 1
ATOM 816 C CA . LEU A 1 105 ? -9.400 10.317 12.643 1.00 87.88 105 LEU A CA 1
ATOM 817 C C . LEU A 1 105 ? -7.878 10.391 12.654 1.00 87.88 105 LEU A C 1
ATOM 819 O O . LEU A 1 105 ? -7.284 11.450 12.865 1.00 87.88 105 LEU A O 1
ATOM 823 N N . TYR A 1 106 ? -7.243 9.274 12.330 1.00 91.12 106 TYR A N 1
ATOM 824 C CA . TYR A 1 106 ? -5.813 9.247 12.067 1.00 91.12 106 TYR A CA 1
ATOM 825 C C . TYR A 1 106 ? -5.504 8.506 10.774 1.00 91.12 106 TYR A C 1
ATOM 827 O O . TYR A 1 106 ? -6.244 7.615 10.346 1.00 91.12 106 TYR A O 1
ATOM 835 N N . GLU A 1 107 ? -4.400 8.893 10.138 1.00 91.38 107 GLU A N 1
ATOM 836 C CA . GLU A 1 107 ? -4.005 8.336 8.855 1.00 91.38 107 GLU A CA 1
ATOM 837 C C . GLU A 1 107 ? -2.502 8.086 8.706 1.00 91.38 107 GLU A C 1
ATOM 839 O O . GLU A 1 107 ? -1.651 8.824 9.205 1.00 91.38 107 GLU A O 1
ATOM 844 N N . ALA A 1 108 ? -2.175 7.057 7.928 1.00 93.06 108 ALA A N 1
ATOM 845 C CA . ALA A 1 108 ? -0.876 6.932 7.283 1.00 93.06 108 ALA A CA 1
ATOM 846 C C . ALA A 1 108 ? -0.995 7.500 5.865 1.00 93.06 108 ALA A C 1
ATOM 848 O O . ALA A 1 108 ? -1.702 6.934 5.029 1.00 93.06 108 ALA A O 1
ATOM 849 N N . ARG A 1 109 ? -0.308 8.615 5.592 1.00 88.94 109 ARG A N 1
ATOM 850 C CA . ARG A 1 109 ? -0.421 9.368 4.334 1.00 88.94 109 ARG A CA 1
ATOM 851 C C . ARG A 1 109 ? 0.805 9.179 3.449 1.00 88.94 109 ARG A C 1
ATOM 853 O O . ARG A 1 109 ? 1.936 9.405 3.875 1.00 88.94 109 ARG A O 1
ATOM 860 N N . GLY A 1 110 ? 0.572 8.831 2.186 1.00 89.25 110 GLY A N 1
ATOM 861 C CA . GLY A 1 110 ? 1.597 8.689 1.156 1.00 89.25 110 GLY A CA 1
ATOM 862 C C . GLY A 1 110 ? 1.388 9.636 -0.025 1.00 89.25 110 GLY A C 1
ATOM 863 O O . GLY A 1 110 ? 0.267 9.984 -0.410 1.00 89.25 110 GLY A O 1
ATOM 864 N N . ARG A 1 111 ? 2.495 10.046 -0.654 1.00 85.62 111 ARG A N 1
ATOM 865 C CA . ARG A 1 111 ? 2.464 10.943 -1.816 1.00 85.62 111 ARG A CA 1
ATOM 866 C C . ARG A 1 111 ? 1.627 10.352 -2.955 1.00 85.62 111 ARG A C 1
ATOM 868 O O . ARG A 1 111 ? 1.790 9.198 -3.345 1.00 85.62 111 ARG A O 1
ATOM 875 N N . GLY A 1 112 ? 0.801 11.201 -3.561 1.00 81.88 112 GLY A N 1
ATOM 876 C CA . GLY A 1 112 ? 0.006 10.854 -4.735 1.00 81.88 112 GLY A CA 1
ATOM 877 C C . GLY A 1 112 ? -1.391 10.326 -4.423 1.00 81.88 112 GLY A C 1
ATOM 878 O O . GLY A 1 112 ? -2.078 9.996 -5.374 1.00 81.88 112 GLY A O 1
ATOM 879 N N . GLY A 1 113 ? -1.823 10.298 -3.161 1.00 86.88 113 GLY A N 1
ATOM 880 C CA . GLY A 1 113 ? -3.167 9.841 -2.784 1.00 86.88 113 GLY A CA 1
ATOM 881 C C . GLY A 1 113 ? -3.192 8.428 -2.204 1.00 86.88 113 GLY A C 1
ATOM 882 O O . GLY A 1 113 ? -4.211 7.749 -2.297 1.00 86.88 113 GLY A O 1
ATOM 883 N N . GLN A 1 114 ? -2.068 7.967 -1.641 1.00 90.81 114 GLN A N 1
ATOM 884 C CA . GLN A 1 114 ? -2.061 6.737 -0.850 1.00 90.81 114 GLN A CA 1
ATOM 885 C C . GLN A 1 114 ? -2.492 7.093 0.570 1.00 90.81 114 GLN A C 1
ATOM 887 O O . GLN A 1 114 ? -1.926 8.026 1.147 1.00 90.81 114 GLN A O 1
ATOM 892 N N . ALA A 1 115 ? -3.438 6.359 1.139 1.00 91.81 115 ALA A N 1
ATOM 893 C CA . ALA A 1 115 ? -3.814 6.560 2.532 1.00 91.81 115 ALA A CA 1
ATOM 894 C C . ALA A 1 115 ? -4.307 5.269 3.181 1.00 91.81 115 ALA A C 1
ATOM 896 O O . ALA A 1 115 ? -4.956 4.445 2.534 1.00 91.81 115 ALA A O 1
ATOM 897 N N . ILE A 1 116 ? -4.029 5.128 4.473 1.00 94.69 116 ILE A N 1
ATOM 898 C CA . ILE A 1 116 ? -4.789 4.269 5.383 1.00 94.69 116 ILE A CA 1
ATOM 899 C C . ILE A 1 116 ? -5.440 5.218 6.371 1.00 94.69 116 ILE A C 1
ATOM 901 O O . ILE A 1 116 ? -4.716 5.880 7.104 1.00 94.69 116 ILE A O 1
ATOM 905 N N . ILE A 1 117 ? -6.765 5.291 6.373 1.00 91.75 117 ILE A N 1
ATOM 906 C CA . ILE A 1 117 ? -7.540 6.129 7.289 1.00 91.75 117 ILE A CA 1
ATOM 907 C C . ILE A 1 117 ? -8.256 5.219 8.270 1.00 91.75 117 ILE A C 1
ATOM 909 O O . ILE A 1 117 ? -8.884 4.238 7.861 1.00 91.75 117 ILE A O 1
ATOM 913 N N . VAL A 1 118 ? -8.177 5.564 9.549 1.00 93.75 118 VAL A N 1
ATOM 914 C CA . VAL A 1 118 ? -8.885 4.872 10.620 1.00 93.75 118 VAL A CA 1
ATOM 915 C C . VAL A 1 118 ? -9.761 5.864 11.364 1.00 93.75 118 VAL A C 1
ATOM 917 O O . VAL A 1 118 ? -9.323 6.951 11.740 1.00 93.75 118 VAL A O 1
ATOM 920 N N . TRP A 1 119 ? -11.009 5.457 11.574 1.00 90.31 119 TRP A N 1
ATOM 921 C CA . TRP A 1 119 ? -12.025 6.221 12.276 1.00 90.31 119 TRP A CA 1
ATOM 922 C C . TRP A 1 119 ? -12.525 5.397 13.469 1.00 90.31 119 TRP A C 1
ATOM 924 O O . TRP A 1 119 ? -13.412 4.552 13.307 1.00 90.31 119 TRP A O 1
ATOM 934 N N . PRO A 1 120 ? -11.931 5.581 14.662 1.00 90.44 120 PRO A N 1
ATOM 935 C CA . PRO A 1 120 ? -12.199 4.728 15.818 1.00 90.44 120 PRO A CA 1
ATOM 936 C C . PRO A 1 120 ? -13.666 4.704 16.242 1.00 90.44 120 PRO A C 1
ATOM 938 O O . PRO A 1 120 ? -14.249 3.629 16.380 1.00 90.44 120 PRO A O 1
ATOM 941 N N . ASP A 1 121 ? -14.280 5.882 16.361 1.00 86.06 121 ASP A N 1
ATOM 942 C CA . ASP A 1 121 ? -15.643 6.037 16.884 1.00 86.06 121 ASP A CA 1
ATOM 943 C C . ASP A 1 121 ? -16.699 5.331 16.024 1.00 86.06 121 ASP A C 1
ATOM 945 O O . ASP A 1 121 ? -17.686 4.805 16.539 1.00 86.06 121 ASP A O 1
ATOM 949 N N . THR A 1 122 ? -16.472 5.275 14.710 1.00 85.25 122 THR A N 1
ATOM 950 C CA . THR A 1 122 ? -17.374 4.639 13.738 1.00 85.25 122 THR A CA 1
ATOM 951 C C . THR A 1 122 ? -16.923 3.234 13.339 1.00 85.25 122 THR A C 1
ATOM 953 O O . THR A 1 122 ? -17.644 2.537 12.626 1.00 85.25 122 THR A O 1
ATOM 956 N N . LYS A 1 123 ? -15.753 2.788 13.818 1.00 90.38 123 LYS A N 1
ATOM 957 C CA . LYS A 1 123 ? -15.116 1.504 13.480 1.00 90.38 123 LYS A CA 1
ATOM 958 C C . LYS A 1 123 ? -14.880 1.320 11.981 1.00 90.38 123 LYS A C 1
ATOM 960 O O . LYS A 1 123 ? -15.032 0.221 11.445 1.00 90.38 123 LYS A O 1
ATOM 965 N N . ILE A 1 124 ? -14.500 2.399 11.303 1.00 89.94 124 ILE A N 1
ATOM 966 C CA . ILE A 1 124 ? -14.247 2.397 9.861 1.00 89.94 124 ILE A CA 1
ATOM 967 C C . ILE A 1 124 ? -12.747 2.405 9.591 1.00 89.94 124 ILE A C 1
ATOM 969 O O . ILE A 1 124 ? -11.983 3.151 10.200 1.00 89.94 124 ILE A O 1
ATOM 973 N N . VAL A 1 125 ? -12.343 1.589 8.619 1.00 93.38 125 VAL A N 1
ATOM 974 C CA . VAL A 1 125 ? -11.011 1.617 8.016 1.00 93.38 125 VAL A CA 1
ATOM 975 C C . VAL A 1 125 ? -11.174 1.751 6.514 1.00 93.38 125 VAL A C 1
ATOM 977 O O . VAL A 1 125 ? -11.915 0.988 5.894 1.00 93.38 125 VAL A O 1
ATOM 980 N N . ALA A 1 126 ? -10.452 2.696 5.923 1.00 90.81 126 ALA A N 1
ATOM 981 C CA . ALA A 1 126 ? -10.421 2.892 4.484 1.00 90.81 126 ALA A CA 1
ATOM 982 C C . ALA A 1 126 ? -8.973 2.891 3.985 1.00 90.81 126 ALA A C 1
ATOM 984 O O . ALA A 1 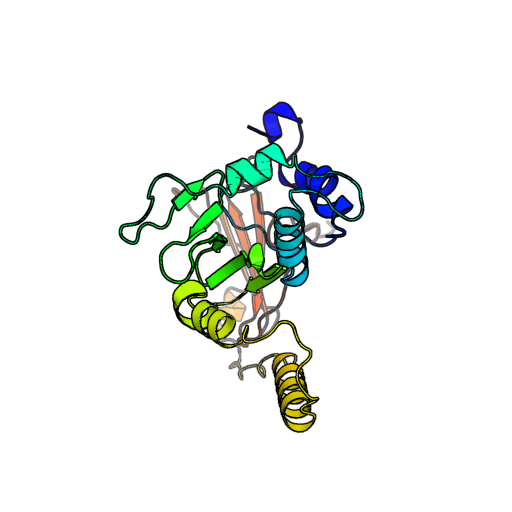126 ? -8.107 3.558 4.547 1.00 90.81 126 ALA A O 1
ATOM 985 N N . ALA A 1 127 ? -8.713 2.132 2.921 1.00 93.56 127 ALA A N 1
ATOM 986 C CA . ALA A 1 127 ? -7.408 2.063 2.277 1.00 93.56 127 ALA A CA 1
ATOM 987 C C . ALA A 1 127 ? -7.517 2.548 0.832 1.00 93.56 127 ALA A C 1
ATOM 989 O O . ALA A 1 127 ? -8.354 2.070 0.065 1.00 93.56 127 ALA A O 1
ATOM 990 N N . PHE A 1 128 ? -6.639 3.474 0.463 1.00 90.06 128 PHE A N 1
ATOM 991 C CA . PHE A 1 128 ? -6.605 4.095 -0.851 1.00 90.06 128 PHE A CA 1
ATOM 992 C C . PHE A 1 128 ? -5.251 3.857 -1.498 1.00 90.06 128 PHE A C 1
ATOM 994 O O . PHE A 1 128 ? -4.209 4.191 -0.934 1.00 90.06 128 PHE A O 1
ATOM 1001 N N . THR A 1 129 ? -5.291 3.309 -2.710 1.00 86.50 129 THR A N 1
ATOM 1002 C CA . THR A 1 129 ? -4.139 3.206 -3.605 1.00 86.50 129 THR A CA 1
ATOM 1003 C C . THR A 1 129 ? -4.515 3.855 -4.928 1.00 86.50 129 THR A C 1
ATOM 1005 O O . THR A 1 129 ? -5.186 3.250 -5.766 1.00 86.50 129 THR A O 1
ATOM 1008 N N . GLY A 1 130 ? -4.157 5.120 -5.106 1.00 76.12 130 GLY A N 1
ATOM 1009 C CA . GLY A 1 130 ? -4.570 5.898 -6.271 1.00 76.12 130 GLY A CA 1
ATOM 1010 C C . GLY A 1 130 ? -3.541 6.944 -6.654 1.00 76.12 130 GLY A C 1
ATOM 1011 O O . GLY A 1 130 ? -2.566 7.164 -5.940 1.00 76.12 130 GLY A O 1
ATOM 1012 N N . ARG A 1 131 ? -3.739 7.580 -7.810 1.00 75.31 131 ARG A N 1
ATOM 1013 C CA . ARG A 1 131 ? -3.022 8.802 -8.186 1.00 75.31 131 ARG A CA 1
ATOM 1014 C C . ARG A 1 131 ? -4.023 9.913 -8.450 1.00 75.31 131 ARG A C 1
ATOM 1016 O O . ARG A 1 131 ? -4.987 9.689 -9.170 1.00 75.31 131 ARG A O 1
ATOM 1023 N N . GLY A 1 132 ? -3.751 11.103 -7.920 1.00 73.50 132 GLY A N 1
ATOM 1024 C CA . GLY A 1 132 ? -4.510 12.314 -8.253 1.00 73.50 132 GLY A CA 1
ATOM 1025 C C . GLY A 1 132 ? -5.840 12.474 -7.516 1.00 73.50 132 GLY A C 1
ATOM 1026 O O . GLY A 1 132 ? -6.678 13.230 -7.986 1.00 73.50 132 GLY A O 1
ATOM 1027 N N . ILE A 1 133 ? -6.019 11.776 -6.393 1.00 74.75 133 ILE A N 1
ATOM 1028 C CA . ILE A 1 133 ? -7.123 11.995 -5.453 1.00 74.75 133 ILE A CA 1
ATOM 1029 C C . ILE A 1 133 ? -6.506 12.449 -4.134 1.00 74.75 133 ILE A C 1
ATOM 1031 O O . ILE A 1 133 ? -5.565 11.814 -3.644 1.00 74.75 133 ILE A O 1
ATOM 1035 N N . ASP A 1 134 ? -7.016 13.537 -3.571 1.00 79.69 134 ASP A N 1
ATOM 1036 C CA . ASP A 1 134 ? -6.710 13.929 -2.205 1.00 79.69 134 ASP A CA 1
ATOM 1037 C C . ASP A 1 134 ? -7.732 13.271 -1.282 1.00 79.69 134 ASP A C 1
ATOM 1039 O O . ASP A 1 134 ? -8.885 13.681 -1.207 1.00 79.69 134 ASP A O 1
ATOM 1043 N N . VAL A 1 135 ? -7.321 12.215 -0.582 1.00 77.44 135 VAL A N 1
ATOM 1044 C CA . VAL A 1 135 ? -8.247 11.438 0.248 1.00 77.44 135 VAL A CA 1
ATOM 1045 C C . VAL A 1 135 ? -8.909 12.314 1.315 1.00 77.44 135 VAL A C 1
ATOM 1047 O O . VAL A 1 135 ? -10.099 12.154 1.578 1.00 77.44 135 VAL A O 1
ATOM 1050 N N . ARG A 1 136 ? -8.181 13.282 1.877 1.00 76.00 136 ARG A N 1
ATOM 1051 C CA . ARG A 1 136 ? -8.703 14.155 2.926 1.00 76.00 136 ARG A CA 1
ATOM 1052 C C . ARG A 1 136 ? -9.730 15.146 2.394 1.00 76.00 136 ARG A C 1
ATOM 1054 O O . ARG A 1 136 ? -10.739 15.372 3.049 1.00 76.00 136 ARG A O 1
ATOM 1061 N N . ASN A 1 137 ? -9.475 15.734 1.232 1.00 79.06 137 ASN A N 1
ATOM 1062 C CA . ASN A 1 137 ? -10.324 16.801 0.699 1.00 79.06 137 ASN A CA 1
ATOM 1063 C C . ASN A 1 137 ? -11.449 16.275 -0.203 1.00 79.06 137 ASN A C 1
ATOM 1065 O O . ASN A 1 137 ? -12.547 16.823 -0.191 1.00 79.06 137 ASN A O 1
ATOM 1069 N N . ASP A 1 138 ? -11.203 15.193 -0.941 1.00 81.88 138 ASP A N 1
ATOM 1070 C CA . ASP A 1 138 ? -12.138 14.675 -1.940 1.00 81.88 138 ASP A CA 1
ATOM 1071 C C . ASP A 1 138 ? -12.997 13.523 -1.401 1.00 81.88 138 ASP A C 1
ATOM 1073 O O . ASP A 1 138 ? -14.144 13.367 -1.816 1.00 81.88 138 ASP A O 1
ATOM 1077 N N . ILE A 1 139 ? -12.459 12.691 -0.496 1.00 79.94 139 ILE A N 1
ATOM 1078 C CA . ILE A 1 139 ? -13.110 11.434 -0.084 1.00 79.94 139 ILE A CA 1
ATOM 1079 C C . ILE A 1 139 ? -13.621 11.468 1.353 1.00 79.94 139 ILE A C 1
ATOM 1081 O O . ILE A 1 139 ? -14.759 11.063 1.593 1.00 79.94 139 ILE A O 1
ATOM 1085 N N . ALA A 1 140 ? -12.827 11.945 2.312 1.00 76.50 140 ALA A N 1
ATOM 1086 C CA . ALA A 1 140 ? -13.219 11.959 3.719 1.00 76.50 140 ALA A CA 1
ATOM 1087 C C . ALA A 1 140 ? -14.558 12.688 3.970 1.00 76.50 140 ALA A C 1
ATOM 1089 O O . ALA A 1 140 ? -15.381 12.124 4.692 1.00 76.50 140 ALA A O 1
ATOM 1090 N N . PRO A 1 141 ? -14.877 13.830 3.319 1.00 78.25 141 PRO A N 1
ATOM 1091 C CA . PRO A 1 141 ? -16.183 14.473 3.476 1.00 78.25 141 PRO A CA 1
ATOM 1092 C C . PRO A 1 141 ? -17.340 13.629 2.929 1.00 78.25 141 PRO A C 1
ATOM 1094 O O . PRO A 1 141 ? -18.429 13.626 3.500 1.00 78.25 141 PRO A O 1
ATOM 1097 N N . LEU A 1 142 ? -17.115 12.876 1.843 1.00 82.12 142 LEU A N 1
ATOM 1098 C CA . LEU A 1 142 ? -18.120 11.965 1.285 1.00 82.12 142 LEU A CA 1
ATOM 1099 C C . LEU A 1 142 ? -18.378 10.785 2.224 1.00 82.12 142 LEU A C 1
ATOM 1101 O O . LEU A 1 142 ? -19.528 10.396 2.410 1.00 82.12 142 LEU A O 1
ATOM 1105 N N . LEU A 1 143 ? -17.320 10.236 2.832 1.00 77.75 143 LEU A N 1
ATOM 1106 C CA . LEU A 1 143 ? -17.439 9.185 3.843 1.00 77.75 143 LEU A CA 1
ATOM 1107 C C . LEU A 1 143 ? -18.175 9.701 5.081 1.00 77.75 143 LEU A C 1
ATOM 1109 O O . LEU A 1 143 ? -19.135 9.071 5.510 1.00 77.75 143 LEU A O 1
ATOM 1113 N N . ALA A 1 144 ? -17.785 10.870 5.594 1.00 77.31 144 ALA A N 1
ATOM 1114 C CA . ALA A 1 144 ? -18.444 11.527 6.720 1.00 77.31 144 ALA A CA 1
ATOM 1115 C C . ALA A 1 144 ? -19.949 11.701 6.468 1.00 77.31 144 ALA A C 1
ATOM 1117 O O . ALA A 1 144 ? -20.774 11.303 7.285 1.00 77.31 144 ALA A O 1
ATOM 1118 N N . ALA A 1 145 ? -20.313 12.223 5.293 1.00 79.62 145 ALA A N 1
ATOM 1119 C CA . ALA A 1 145 ? -21.705 12.431 4.905 1.00 79.62 145 ALA A CA 1
ATOM 1120 C C . ALA A 1 145 ? -22.491 11.123 4.688 1.00 79.62 145 ALA A C 1
ATOM 1122 O O . ALA A 1 145 ? -23.723 11.132 4.770 1.00 79.62 145 ALA A O 1
ATOM 1123 N N . ALA A 1 146 ? -21.809 10.012 4.387 1.00 79.25 146 ALA A N 1
ATOM 1124 C CA . ALA A 1 146 ? -22.426 8.701 4.189 1.00 79.25 146 ALA A CA 1
ATOM 1125 C C . ALA A 1 146 ? -22.722 7.967 5.509 1.00 79.25 146 ALA A C 1
ATOM 1127 O O . ALA A 1 146 ? -23.628 7.131 5.551 1.00 79.25 146 ALA A O 1
ATOM 1128 N N . ILE A 1 147 ? -22.004 8.280 6.591 1.00 78.31 147 ILE A N 1
ATOM 1129 C CA . ILE A 1 147 ? -22.185 7.667 7.915 1.00 78.31 147 ILE A CA 1
ATOM 1130 C C . ILE A 1 147 ? -23.340 8.377 8.638 1.00 78.31 147 ILE A C 1
ATOM 1132 O O . ILE A 1 147 ? -23.141 9.219 9.507 1.00 78.31 147 ILE A O 1
ATOM 1136 N N . GLN A 1 148 ? -24.574 8.069 8.233 1.00 77.38 148 GLN A N 1
ATOM 1137 C CA . GLN A 1 148 ? -25.780 8.736 8.755 1.00 77.38 148 GLN A CA 1
ATOM 1138 C C . GLN A 1 148 ? -26.490 7.962 9.871 1.00 77.38 148 GLN A C 1
ATOM 1140 O O . GLN A 1 148 ? -27.250 8.554 10.634 1.00 77.38 148 GLN A O 1
ATOM 1145 N N . SER A 1 149 ? -26.295 6.644 9.957 1.00 78.31 149 SER A N 1
ATOM 1146 C CA . SER A 1 149 ? -26.959 5.797 10.949 1.00 78.31 149 SER A CA 1
ATOM 1147 C C . SER A 1 149 ? -26.173 4.513 11.210 1.00 78.31 149 SER A C 1
ATOM 1149 O O . SER A 1 149 ? -25.435 4.041 10.346 1.00 78.31 149 SER A O 1
ATOM 1151 N N . ASN A 1 150 ? -26.380 3.941 12.398 1.00 79.31 150 ASN A N 1
ATOM 1152 C CA . ASN A 1 150 ? -25.948 2.587 12.754 1.00 79.31 150 ASN A CA 1
ATOM 1153 C C . ASN A 1 150 ? -26.958 1.511 12.316 1.00 79.31 150 ASN A C 1
ATOM 1155 O O . ASN A 1 150 ? -26.663 0.319 12.408 1.00 79.31 150 ASN A O 1
ATOM 1159 N N . ASP A 1 151 ? -28.145 1.915 11.862 1.00 84.56 151 ASP A N 1
ATOM 1160 C CA . ASP A 1 151 ? -29.155 0.999 11.349 1.00 84.56 151 ASP A CA 1
ATOM 1161 C C . ASP A 1 151 ? -28.828 0.578 9.917 1.00 84.56 151 ASP A C 1
ATOM 1163 O O . ASP A 1 151 ? -28.350 1.367 9.095 1.00 84.56 151 ASP A O 1
ATOM 1167 N N . ALA A 1 152 ? -29.136 -0.677 9.594 1.00 82.50 152 ALA A N 1
ATOM 1168 C CA . ALA A 1 152 ? -29.003 -1.169 8.234 1.00 82.50 152 ALA A CA 1
ATOM 1169 C C . ALA A 1 152 ? -29.904 -0.363 7.284 1.00 82.50 152 ALA A C 1
ATOM 1171 O O . ALA A 1 152 ? -31.116 -0.260 7.488 1.00 82.50 152 ALA A O 1
ATOM 1172 N N . LEU A 1 153 ? -29.314 0.172 6.214 1.00 82.88 153 LEU A N 1
ATOM 1173 C CA . LEU A 1 153 ? -30.072 0.816 5.147 1.00 82.88 153 LEU A CA 1
ATOM 1174 C C . LEU A 1 153 ? -30.991 -0.199 4.458 1.00 82.88 153 LEU A C 1
ATOM 1176 O O . LEU A 1 153 ? -30.625 -1.360 4.250 1.00 82.88 153 LEU A O 1
ATOM 1180 N N . THR A 1 154 ? -32.169 0.261 4.036 1.00 89.94 154 THR A N 1
ATOM 1181 C CA . THR A 1 154 ? -33.057 -0.529 3.178 1.00 89.94 154 THR A CA 1
ATOM 1182 C C . THR A 1 154 ? -32.302 -0.961 1.913 1.00 89.94 154 THR A C 1
ATOM 1184 O O . THR A 1 154 ? -31.646 -0.116 1.292 1.00 89.94 154 THR A O 1
ATOM 1187 N N . PRO A 1 155 ? -32.388 -2.240 1.490 1.00 91.88 155 PRO A N 1
ATOM 1188 C CA . PRO A 1 155 ? -31.698 -2.709 0.295 1.00 91.88 155 PRO A CA 1
ATOM 1189 C C . PRO A 1 155 ? -32.015 -1.851 -0.933 1.00 91.88 155 PRO A C 1
ATOM 1191 O O . PRO A 1 155 ? -33.179 -1.612 -1.254 1.00 91.88 155 PRO A O 1
ATOM 1194 N N . ASN A 1 156 ? -30.972 -1.427 -1.645 1.00 93.94 156 ASN A N 1
ATOM 1195 C CA . ASN A 1 156 ? -31.086 -0.678 -2.893 1.00 93.94 156 ASN A CA 1
ATOM 1196 C C . ASN A 1 156 ? -30.483 -1.501 -4.047 1.00 93.94 156 ASN A C 1
ATOM 1198 O O . ASN A 1 156 ? -29.301 -1.337 -4.371 1.00 93.94 156 ASN A O 1
ATOM 1202 N N . PRO A 1 157 ? -31.262 -2.414 -4.657 1.00 96.50 157 PRO A N 1
ATOM 1203 C CA . PRO A 1 157 ? -30.747 -3.328 -5.674 1.00 96.50 157 PRO A CA 1
ATOM 1204 C C . PRO A 1 157 ? -30.266 -2.599 -6.933 1.00 96.50 157 PRO A C 1
ATOM 1206 O O . PRO A 1 157 ? -29.313 -3.043 -7.566 1.00 96.50 157 PRO A O 1
ATOM 1209 N N . GLU A 1 158 ? -30.869 -1.459 -7.278 1.00 96.75 158 GLU A N 1
ATOM 1210 C CA . GLU A 1 158 ? -30.461 -0.668 -8.441 1.00 96.75 158 GLU A CA 1
ATOM 1211 C C . GLU A 1 158 ? -29.085 -0.022 -8.224 1.00 96.75 158 GLU A C 1
ATOM 1213 O O . GLU A 1 158 ? -28.208 -0.114 -9.083 1.00 96.75 158 GLU A O 1
ATOM 1218 N N . ALA A 1 159 ? -28.859 0.589 -7.055 1.00 92.56 159 ALA A N 1
ATOM 1219 C CA . ALA A 1 159 ? -27.554 1.147 -6.712 1.00 92.56 159 ALA A CA 1
ATOM 1220 C C . ALA A 1 159 ? -26.475 0.060 -6.621 1.00 92.56 159 ALA A C 1
ATOM 1222 O O . ALA A 1 159 ? -25.370 0.263 -7.122 1.00 92.56 159 ALA A O 1
ATOM 1223 N N . HIS A 1 160 ? -26.807 -1.100 -6.047 1.00 93.19 160 HIS A N 1
ATOM 1224 C CA . HIS A 1 160 ? -25.893 -2.237 -5.983 1.00 93.19 160 HIS A CA 1
ATOM 1225 C C . HIS A 1 160 ? -25.532 -2.757 -7.384 1.00 93.19 160 HIS A C 1
ATOM 1227 O O . HIS A 1 160 ? -24.356 -2.934 -7.682 1.00 93.19 160 HIS A O 1
ATOM 1233 N N . ALA A 1 161 ? -26.506 -2.891 -8.291 1.00 96.50 161 ALA A N 1
ATOM 1234 C CA . ALA A 1 161 ? -26.246 -3.284 -9.676 1.00 96.50 161 ALA A CA 1
ATOM 1235 C C . ALA A 1 161 ? -25.356 -2.272 -10.422 1.00 96.50 161 ALA A C 1
ATOM 1237 O O . ALA A 1 161 ? -24.457 -2.670 -11.164 1.00 96.50 161 ALA A O 1
ATOM 1238 N N . ARG A 1 162 ? -25.554 -0.961 -10.201 1.00 96.50 162 ARG A N 1
ATOM 1239 C CA . ARG A 1 162 ? -24.666 0.080 -10.752 1.00 96.50 162 ARG A CA 1
ATOM 1240 C C . ARG A 1 162 ? -23.238 -0.039 -10.216 1.00 96.50 162 ARG A C 1
ATOM 1242 O O . ARG A 1 162 ? -22.296 0.118 -10.991 1.00 96.50 162 ARG A O 1
ATOM 1249 N N . LEU A 1 163 ? -23.078 -0.321 -8.922 1.00 92.00 163 LEU A N 1
ATOM 1250 C CA . LEU A 1 163 ? -21.770 -0.528 -8.301 1.00 92.00 163 LEU A CA 1
ATOM 1251 C C . LEU A 1 163 ? -21.067 -1.760 -8.883 1.00 92.00 163 LEU A C 1
ATOM 1253 O O . LEU A 1 163 ? -19.920 -1.653 -9.305 1.00 92.00 163 LEU A O 1
ATOM 1257 N N . GLU A 1 164 ? -21.755 -2.896 -8.975 1.00 94.88 164 GLU A N 1
ATOM 1258 C CA . GLU A 1 164 ? -21.195 -4.122 -9.556 1.00 94.88 164 GLU A CA 1
ATOM 1259 C C . GLU A 1 164 ? -20.779 -3.925 -11.019 1.00 94.88 164 GLU A C 1
ATOM 1261 O O . GLU A 1 164 ? -19.688 -4.337 -11.415 1.00 94.88 164 GLU A O 1
ATOM 1266 N N . ALA A 1 165 ? -21.584 -3.214 -11.817 1.00 94.50 165 ALA A N 1
ATOM 1267 C CA . ALA A 1 165 ? -21.220 -2.863 -13.188 1.00 94.50 165 ALA A CA 1
ATOM 1268 C C . ALA A 1 165 ? -19.969 -1.964 -13.249 1.00 94.50 165 ALA A C 1
ATOM 1270 O O . ALA A 1 165 ? -19.095 -2.172 -14.095 1.00 94.50 165 ALA A O 1
ATOM 1271 N N . ALA A 1 166 ? -19.849 -0.989 -12.342 1.00 91.31 166 ALA A N 1
ATOM 1272 C CA . ALA A 1 166 ? -18.667 -0.135 -12.247 1.00 91.31 166 ALA A CA 1
ATOM 1273 C C . ALA A 1 166 ? -17.416 -0.927 -11.827 1.00 91.31 166 ALA A C 1
ATOM 1275 O O . ALA A 1 166 ? -16.353 -0.737 -12.416 1.00 91.31 166 ALA A O 1
ATOM 1276 N N . ILE A 1 167 ? -17.545 -1.853 -10.870 1.00 89.56 167 ILE A N 1
ATOM 1277 C CA . ILE A 1 167 ? -16.465 -2.749 -10.434 1.00 89.56 167 ILE A CA 1
ATOM 1278 C C . ILE A 1 167 ? -16.036 -3.671 -11.578 1.00 89.56 167 ILE A C 1
ATOM 1280 O O . ILE A 1 167 ? -14.840 -3.829 -11.816 1.00 89.56 167 ILE A O 1
ATOM 1284 N N . ALA A 1 168 ? -16.987 -4.270 -12.300 1.00 90.19 168 ALA A N 1
ATOM 1285 C CA . ALA A 1 168 ? -16.697 -5.124 -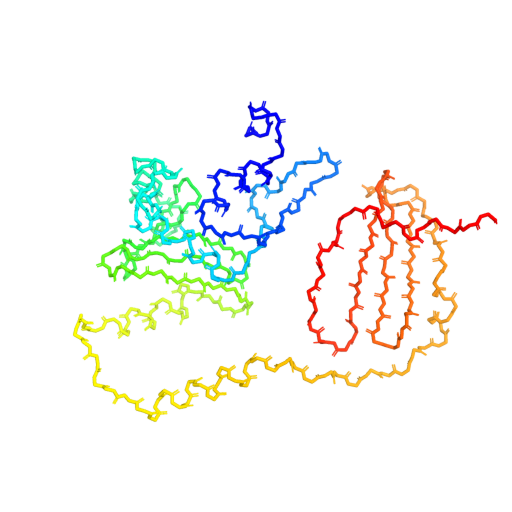13.448 1.00 90.19 168 ALA A CA 1
ATOM 1286 C C . ALA A 1 168 ? -15.911 -4.358 -14.520 1.00 90.19 168 ALA A C 1
ATOM 1288 O O . ALA A 1 168 ? -14.855 -4.817 -14.946 1.00 90.19 168 ALA A O 1
ATOM 1289 N N . LYS A 1 169 ? -16.358 -3.143 -14.857 1.00 87.25 169 LYS A N 1
ATOM 1290 C CA . LYS A 1 169 ? -15.659 -2.256 -15.793 1.00 87.25 169 LYS A CA 1
ATOM 1291 C C . LYS A 1 169 ? -14.262 -1.861 -15.301 1.00 87.25 169 LYS A C 1
ATOM 1293 O O . LYS A 1 169 ? -13.337 -1.782 -16.097 1.00 87.25 169 LYS A O 1
ATOM 1298 N N . ALA A 1 170 ? -14.091 -1.614 -14.002 1.00 83.06 170 ALA A N 1
ATOM 1299 C CA . ALA A 1 170 ? -12.805 -1.220 -13.422 1.00 83.06 170 ALA A CA 1
ATOM 1300 C C . ALA A 1 170 ? -11.770 -2.360 -13.375 1.00 83.06 170 ALA A C 1
ATOM 1302 O O . ALA A 1 170 ? -10.576 -2.090 -13.267 1.00 83.06 170 ALA A O 1
ATOM 1303 N N . LYS A 1 171 ? -12.208 -3.626 -13.445 1.00 83.69 171 LYS A N 1
ATOM 1304 C CA . LYS A 1 171 ? -11.311 -4.791 -13.532 1.00 83.69 171 LYS A CA 1
ATOM 1305 C C . LYS A 1 171 ? -10.671 -4.940 -14.909 1.00 83.69 171 LYS A C 1
ATOM 1307 O O . LYS A 1 171 ? -9.632 -5.589 -15.020 1.00 83.69 171 LYS A O 1
ATOM 1312 N N . GLU A 1 172 ? -11.288 -4.388 -15.948 1.00 82.75 172 GLU A N 1
ATOM 1313 C CA . GLU A 1 172 ? -10.749 -4.460 -17.299 1.00 82.75 172 GLU A CA 1
ATOM 1314 C C . GLU A 1 172 ? -9.544 -3.516 -17.409 1.00 82.75 172 GLU A C 1
ATOM 1316 O O . GLU A 1 172 ? -9.672 -2.321 -17.117 1.00 82.75 172 GLU A O 1
ATOM 1321 N N . PRO A 1 173 ? -8.355 -4.012 -17.809 1.00 74.19 173 PRO A N 1
ATOM 1322 C CA . PRO A 1 173 ? -7.248 -3.116 -18.092 1.00 74.19 173 PRO A CA 1
ATOM 1323 C C . PRO A 1 173 ? -7.667 -2.154 -19.211 1.00 74.19 173 PRO A C 1
ATOM 1325 O O . PRO A 1 173 ? -8.450 -2.535 -20.089 1.00 74.19 173 PRO A O 1
ATOM 1328 N N . PRO A 1 174 ? -7.143 -0.916 -19.224 1.00 77.56 174 PRO A N 1
ATOM 1329 C CA . PRO A 1 174 ? -7.365 -0.041 -20.362 1.00 77.56 174 PRO A CA 1
ATOM 1330 C C . PRO A 1 174 ? -6.923 -0.774 -21.638 1.00 77.56 174 PRO A C 1
ATOM 1332 O O . PRO A 1 174 ? -5.906 -1.478 -21.608 1.00 77.56 174 PRO A O 1
ATOM 1335 N N . PRO A 1 175 ? -7.665 -0.642 -22.751 1.00 82.69 175 PRO A N 1
ATOM 1336 C CA . PRO A 1 175 ? -7.264 -1.270 -23.997 1.00 82.69 175 PRO A CA 1
ATOM 1337 C C . PRO A 1 175 ? -5.860 -0.793 -24.368 1.00 82.69 175 PRO A C 1
ATOM 1339 O O . PRO A 1 175 ? -5.538 0.391 -24.210 1.00 82.69 175 PRO A O 1
ATOM 1342 N N . ALA A 1 176 ? -5.034 -1.720 -24.855 1.00 83.62 176 ALA A N 1
ATOM 1343 C CA . ALA A 1 176 ? -3.701 -1.393 -25.333 1.00 83.62 176 ALA A CA 1
ATOM 1344 C C . ALA A 1 176 ? -3.790 -0.270 -26.368 1.00 83.62 176 ALA A C 1
ATOM 1346 O O . ALA A 1 176 ? -4.580 -0.337 -27.317 1.00 83.62 176 ALA A O 1
ATOM 1347 N N . LYS A 1 177 ? -2.996 0.783 -26.178 1.00 86.44 177 LYS A N 1
ATOM 1348 C CA . LYS A 1 177 ? -2.905 1.843 -27.176 1.00 86.44 177 LYS A CA 1
ATOM 1349 C C . LYS A 1 177 ? -2.185 1.280 -28.401 1.00 86.44 177 LYS A C 1
ATOM 1351 O O . LYS A 1 177 ? -1.173 0.601 -28.224 1.00 86.44 177 LYS A O 1
ATOM 1356 N N . PRO A 1 178 ? -2.660 1.562 -29.628 1.00 86.06 178 PRO A N 1
ATOM 1357 C CA . PRO A 1 178 ? -1.923 1.206 -30.829 1.00 86.06 178 PRO A CA 1
ATOM 1358 C C . PRO A 1 178 ? -0.515 1.789 -30.754 1.00 86.06 178 PRO A C 1
ATOM 1360 O O . PRO A 1 178 ? -0.355 2.995 -30.549 1.00 86.06 178 PRO A O 1
ATOM 1363 N N . ILE A 1 179 ? 0.489 0.933 -30.907 1.00 87.31 179 ILE A N 1
ATOM 1364 C CA . ILE A 1 179 ? 1.883 1.359 -30.962 1.00 87.31 179 ILE A CA 1
ATOM 1365 C C . ILE A 1 179 ? 2.336 1.265 -32.414 1.00 87.31 179 ILE A C 1
ATOM 1367 O O . ILE A 1 179 ? 2.088 0.234 -33.046 1.00 87.31 179 ILE A O 1
ATOM 1371 N N . PRO A 1 180 ? 2.974 2.311 -32.963 1.00 87.19 180 PRO A N 1
ATOM 1372 C CA . PRO A 1 180 ? 3.607 2.205 -34.268 1.00 87.19 180 PRO A CA 1
ATOM 1373 C C . PRO A 1 180 ? 4.703 1.132 -34.263 1.00 87.19 180 PRO A C 1
ATOM 1375 O O . PRO A 1 180 ? 5.249 0.774 -33.216 1.00 87.19 180 PRO A O 1
ATOM 1378 N N . ASP A 1 181 ? 5.059 0.653 -35.452 1.00 91.25 181 ASP A N 1
ATOM 1379 C CA . ASP A 1 181 ? 6.235 -0.195 -35.605 1.00 91.25 181 ASP A CA 1
ATOM 1380 C C . ASP A 1 181 ? 7.489 0.517 -35.089 1.00 91.25 181 ASP A C 1
ATOM 1382 O O . ASP A 1 181 ? 7.620 1.746 -35.151 1.00 91.25 181 ASP A O 1
ATOM 1386 N N . LEU A 1 182 ? 8.426 -0.277 -34.573 1.00 92.31 182 LEU A N 1
ATOM 1387 C CA . LEU A 1 182 ? 9.681 0.254 -34.067 1.00 92.31 182 LEU A CA 1
ATOM 1388 C C . LEU A 1 182 ? 10.451 0.961 -35.195 1.00 92.31 182 LEU A C 1
ATOM 1390 O O . LEU A 1 182 ? 10.565 0.416 -36.297 1.00 92.31 182 LEU A O 1
ATOM 1394 N N . PRO A 1 183 ? 11.033 2.145 -34.935 1.00 93.75 183 PRO A N 1
ATOM 1395 C CA . PRO A 1 183 ? 11.861 2.813 -35.928 1.00 93.75 18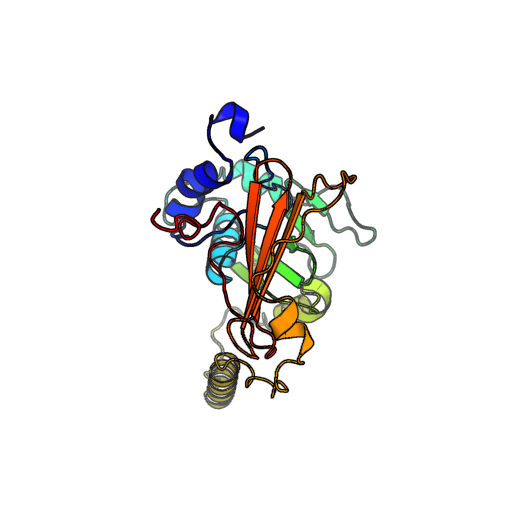3 PRO A CA 1
ATOM 1396 C C . PRO A 1 183 ? 13.120 1.976 -36.224 1.00 93.75 183 PRO A C 1
ATOM 1398 O O . PRO A 1 183 ? 13.582 1.252 -35.340 1.00 93.75 183 PRO A O 1
ATOM 1401 N N . PRO A 1 184 ? 13.758 2.120 -37.402 1.00 95.31 184 PRO A N 1
ATOM 1402 C CA . PRO A 1 184 ? 14.971 1.368 -37.751 1.00 95.31 184 PRO A CA 1
ATOM 1403 C C . PRO A 1 184 ? 16.088 1.452 -36.699 1.00 95.31 184 PRO A C 1
ATOM 1405 O O . PRO A 1 184 ? 16.747 0.458 -36.403 1.00 95.31 184 PRO A O 1
ATOM 1408 N N . MET A 1 185 ? 16.232 2.614 -36.051 1.00 95.00 185 MET A N 1
ATOM 1409 C CA . MET A 1 185 ? 17.196 2.828 -34.967 1.00 95.00 185 MET A CA 1
ATOM 1410 C C . MET A 1 185 ? 16.995 1.863 -33.788 1.00 95.00 185 MET A C 1
ATOM 1412 O O . MET A 1 185 ? 17.966 1.507 -33.129 1.00 95.00 185 MET A O 1
ATOM 1416 N N . ALA A 1 186 ? 15.771 1.391 -33.530 1.00 94.00 186 ALA A N 1
ATOM 1417 C CA . ALA A 1 186 ? 15.519 0.403 -32.485 1.00 94.00 186 ALA A CA 1
ATOM 1418 C C . ALA A 1 186 ? 16.292 -0.894 -32.753 1.00 94.00 186 ALA A C 1
ATOM 1420 O O . ALA A 1 186 ? 16.926 -1.413 -31.842 1.00 94.00 186 ALA A O 1
ATOM 1421 N N . ALA A 1 187 ? 16.323 -1.375 -34.001 1.00 93.50 187 ALA A N 1
ATOM 1422 C CA . ALA A 1 187 ? 17.114 -2.547 -34.378 1.00 93.50 187 ALA A CA 1
ATOM 1423 C C . ALA A 1 187 ? 18.624 -2.287 -34.254 1.00 93.50 187 ALA A C 1
ATOM 1425 O O . ALA A 1 187 ? 19.386 -3.192 -33.918 1.00 93.50 187 ALA A O 1
ATOM 1426 N N . GLU A 1 188 ? 19.063 -1.048 -34.485 1.00 95.69 188 GLU A N 1
ATOM 1427 C CA . GLU A 1 188 ? 20.466 -0.671 -34.329 1.00 95.69 188 GLU A CA 1
ATOM 1428 C C . GLU A 1 188 ? 20.914 -0.637 -32.869 1.00 95.69 188 GLU A C 1
ATOM 1430 O O . GLU A 1 188 ? 22.076 -0.937 -32.605 1.00 95.69 188 GLU A O 1
ATOM 1435 N N . VAL A 1 189 ? 20.048 -0.254 -31.928 1.00 95.94 189 VAL A N 1
ATOM 1436 C CA . VAL A 1 189 ? 20.415 -0.121 -30.507 1.00 95.94 189 VAL A CA 1
ATOM 1437 C C . VAL A 1 189 ? 20.030 -1.338 -29.664 1.00 95.94 189 VAL A C 1
ATOM 1439 O O . VAL A 1 189 ? 20.648 -1.567 -28.623 1.00 95.94 189 VAL A O 1
ATOM 1442 N N . SER A 1 190 ? 19.041 -2.126 -30.102 1.00 96.19 190 SER A N 1
ATOM 1443 C CA . SER A 1 190 ? 18.498 -3.247 -29.329 1.00 96.19 190 SER A CA 1
ATOM 1444 C C . SER A 1 190 ? 19.573 -4.287 -29.007 1.00 96.19 190 SER A C 1
ATOM 1446 O O . SER A 1 190 ? 20.323 -4.728 -29.879 1.00 96.19 190 SER A O 1
ATOM 1448 N N . GLY A 1 191 ? 19.663 -4.675 -27.736 1.00 93.38 191 GLY A N 1
ATOM 1449 C CA . GLY A 1 191 ? 20.596 -5.684 -27.234 1.00 93.38 191 GLY A CA 1
ATOM 1450 C C . GLY A 1 191 ? 22.060 -5.234 -27.161 1.00 93.38 191 GLY A C 1
ATOM 1451 O O . GLY A 1 191 ? 22.905 -6.003 -26.695 1.00 93.38 191 GLY A O 1
ATOM 1452 N N . LYS A 1 192 ? 22.396 -4.005 -27.581 1.00 96.75 192 LYS A N 1
ATOM 1453 C CA . LYS A 1 192 ? 23.748 -3.453 -27.407 1.00 96.75 192 LYS A CA 1
ATOM 1454 C C . LYS A 1 192 ? 23.962 -3.003 -25.965 1.00 96.75 192 LYS A C 1
ATOM 1456 O O . LYS A 1 192 ? 23.047 -2.509 -25.307 1.00 96.75 192 LYS A O 1
ATOM 1461 N N . VAL A 1 193 ? 25.193 -3.165 -25.481 1.00 96.31 193 VAL A N 1
ATOM 1462 C CA . VAL A 1 193 ? 25.627 -2.683 -24.165 1.00 96.31 193 VAL A CA 1
ATOM 1463 C C . VAL A 1 193 ? 26.519 -1.467 -24.365 1.00 96.31 193 VAL A C 1
ATOM 1465 O O . VAL A 1 193 ? 27.603 -1.568 -24.941 1.00 96.31 193 VAL A O 1
ATOM 1468 N N . TYR A 1 194 ? 26.063 -0.324 -23.870 1.00 95.94 194 TYR A N 1
ATOM 1469 C CA . TYR A 1 194 ? 26.779 0.942 -23.910 1.00 95.94 194 TYR A CA 1
ATOM 1470 C C . TYR A 1 194 ? 27.502 1.140 -22.587 1.00 95.94 194 TYR A C 1
ATOM 1472 O O . TYR A 1 194 ? 26.861 1.225 -21.540 1.00 95.94 194 TYR A O 1
ATOM 1480 N N . ARG A 1 195 ? 28.833 1.197 -22.633 1.00 96.56 195 ARG A N 1
ATOM 1481 C CA . ARG A 1 195 ? 29.660 1.540 -21.474 1.00 96.56 195 ARG A CA 1
ATOM 1482 C C . ARG A 1 195 ? 29.762 3.051 -21.366 1.00 96.56 195 ARG A C 1
ATOM 1484 O O . ARG A 1 195 ? 29.993 3.720 -22.370 1.00 96.56 195 ARG A O 1
ATOM 1491 N N . LEU A 1 196 ? 29.571 3.562 -20.161 1.00 95.56 196 LEU A N 1
ATOM 1492 C CA . LEU A 1 196 ? 29.630 4.985 -19.874 1.00 95.56 196 LEU A CA 1
ATOM 1493 C C . LEU A 1 196 ? 30.954 5.334 -19.207 1.00 95.56 196 LEU A C 1
ATOM 1495 O O . LEU A 1 196 ? 31.524 4.533 -18.465 1.00 95.56 196 LEU A O 1
ATOM 1499 N N . GLU A 1 197 ? 31.400 6.560 -19.452 1.00 96.56 197 GLU A N 1
ATOM 1500 C CA . GLU A 1 197 ? 32.491 7.164 -18.697 1.00 96.56 197 GLU A CA 1
ATOM 1501 C C . GLU A 1 197 ? 32.114 7.310 -17.211 1.00 96.56 197 GLU A C 1
ATOM 1503 O O . GLU A 1 197 ? 30.919 7.405 -16.881 1.00 96.56 197 GLU A O 1
ATOM 1508 N N . PRO A 1 198 ? 33.109 7.364 -16.302 1.00 95.88 198 PRO A N 1
ATOM 1509 C CA . PRO A 1 198 ? 32.869 7.618 -14.888 1.00 95.88 198 PRO A CA 1
ATOM 1510 C C . PRO A 1 198 ? 31.981 8.848 -14.677 1.00 95.88 198 PRO A C 1
ATOM 1512 O O . PRO A 1 198 ? 32.230 9.925 -15.215 1.00 95.88 198 PRO A O 1
ATOM 1515 N N . ASN A 1 199 ? 30.925 8.683 -13.886 1.00 93.69 199 ASN A N 1
ATOM 1516 C CA . ASN A 1 199 ? 29.932 9.719 -13.630 1.00 93.69 199 ASN A CA 1
ATOM 1517 C C . ASN A 1 199 ? 29.470 9.678 -12.170 1.00 93.69 199 ASN A C 1
ATOM 1519 O O . ASN A 1 199 ? 29.664 8.691 -11.464 1.00 93.69 199 ASN A O 1
ATOM 1523 N N . GLN A 1 200 ? 28.825 10.758 -11.729 1.00 93.12 200 GLN A N 1
ATOM 1524 C CA . GLN A 1 200 ? 28.382 10.949 -10.342 1.00 93.12 200 GLN A CA 1
ATOM 1525 C C . GLN A 1 200 ? 27.362 9.914 -9.838 1.00 93.12 200 GLN A C 1
ATOM 1527 O O . GLN A 1 200 ? 27.107 9.850 -8.640 1.00 93.12 200 GLN A O 1
ATOM 1532 N N . PHE A 1 201 ? 26.764 9.130 -10.737 1.00 86.19 201 PHE A N 1
ATOM 1533 C CA . PHE A 1 201 ? 25.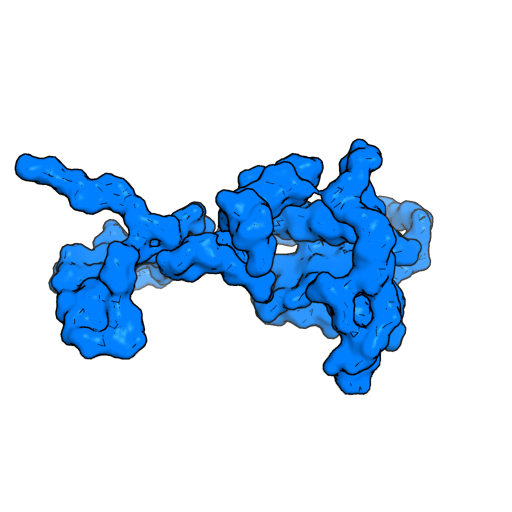785 8.100 -10.398 1.00 86.19 201 PHE A CA 1
ATOM 1534 C C . PHE A 1 201 ? 26.396 6.692 -10.354 1.00 86.19 201 PHE A C 1
ATOM 1536 O O . PHE A 1 201 ? 25.655 5.744 -10.130 1.00 86.19 201 PHE A O 1
ATOM 1543 N N . ASP A 1 202 ? 27.707 6.544 -10.609 1.00 90.56 202 ASP A N 1
ATOM 1544 C CA . ASP A 1 202 ? 28.400 5.253 -10.799 1.00 90.56 202 ASP A CA 1
ATOM 1545 C C . ASP A 1 2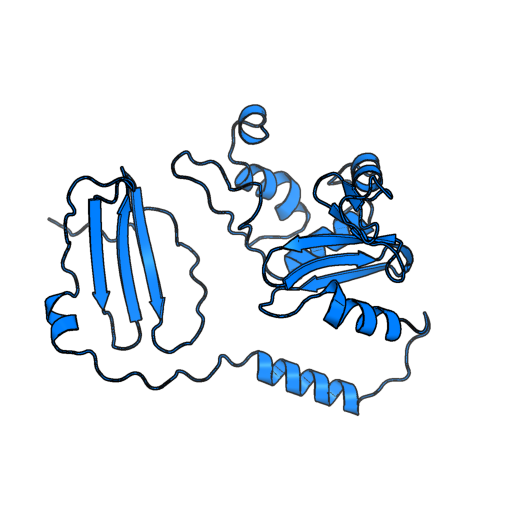02 ? 27.670 4.334 -11.798 1.00 90.56 202 ASP A C 1
ATOM 1547 O O . ASP A 1 202 ? 27.660 3.109 -11.678 1.00 90.56 202 ASP A O 1
ATOM 1551 N N . LEU A 1 203 ? 27.007 4.933 -12.794 1.00 92.94 203 LEU A N 1
ATOM 1552 C CA . LEU A 1 203 ? 26.331 4.200 -13.854 1.00 92.94 203 LEU A CA 1
ATOM 1553 C C . LEU A 1 203 ? 27.381 3.755 -14.871 1.00 92.94 203 LEU A C 1
ATOM 1555 O O . LEU A 1 203 ? 28.000 4.583 -15.533 1.00 92.94 203 LEU A O 1
ATOM 1559 N N . ARG A 1 204 ? 27.584 2.448 -15.002 1.00 94.31 204 ARG A N 1
ATOM 1560 C CA . ARG A 1 204 ? 28.664 1.868 -15.810 1.00 94.31 204 ARG A CA 1
ATOM 1561 C C . ARG A 1 204 ? 28.193 1.413 -17.176 1.00 94.31 204 ARG A C 1
ATOM 1563 O O . ARG A 1 204 ? 28.910 1.577 -18.158 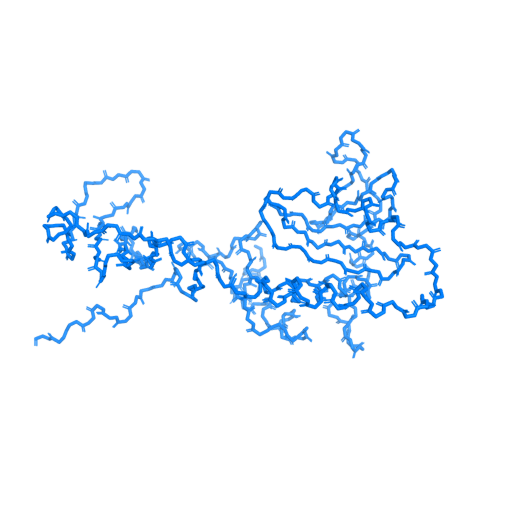1.00 94.31 204 ARG A O 1
ATOM 1570 N N . CYS A 1 205 ? 27.015 0.796 -17.236 1.00 95.62 205 CYS A N 1
ATOM 1571 C CA . CYS A 1 205 ? 26.466 0.240 -18.468 1.00 95.62 205 CYS A CA 1
ATOM 1572 C C . CYS A 1 205 ? 24.971 0.526 -18.592 1.00 95.62 205 CYS A C 1
ATOM 1574 O O . CYS A 1 205 ? 24.241 0.452 -17.603 1.00 95.62 205 CYS A O 1
ATOM 1576 N N . ILE A 1 206 ? 24.524 0.771 -19.823 1.00 96.00 206 ILE A N 1
ATOM 1577 C CA . ILE A 1 206 ? 23.111 0.786 -20.209 1.00 96.00 206 ILE A CA 1
ATOM 1578 C C . ILE A 1 206 ? 22.921 -0.191 -21.369 1.00 96.00 206 ILE A C 1
ATOM 1580 O O . ILE A 1 206 ? 23.721 -0.222 -22.304 1.00 96.00 206 ILE A O 1
ATOM 1584 N N . SER A 1 207 ? 21.844 -0.964 -21.337 1.00 96.31 207 SER A N 1
ATOM 1585 C CA . SER A 1 207 ? 21.342 -1.707 -22.488 1.00 96.31 207 SER A CA 1
ATOM 1586 C C . SER A 1 207 ? 19.832 -1.550 -22.591 1.00 96.31 207 SER A C 1
ATOM 1588 O O . SER A 1 207 ? 19.141 -1.434 -21.577 1.00 96.31 207 SER A O 1
ATOM 1590 N N . ILE A 1 208 ? 19.334 -1.535 -23.821 1.00 96.12 208 ILE A N 1
ATOM 1591 C CA . ILE A 1 208 ? 17.911 -1.489 -24.146 1.00 96.12 208 ILE A CA 1
ATOM 1592 C C . ILE A 1 208 ? 17.656 -2.664 -25.080 1.00 96.12 208 ILE A C 1
ATOM 1594 O O . ILE A 1 208 ? 18.367 -2.816 -26.068 1.00 96.12 208 ILE A O 1
ATOM 1598 N N . ASP A 1 209 ? 16.677 -3.503 -24.771 1.00 95.38 209 ASP A N 1
ATOM 1599 C CA . ASP A 1 209 ? 16.318 -4.680 -25.561 1.00 95.38 209 ASP A CA 1
ATOM 1600 C C . ASP A 1 209 ? 14.823 -4.620 -25.889 1.00 95.38 209 ASP A C 1
ATOM 1602 O O . ASP A 1 209 ? 13.970 -4.805 -25.019 1.00 95.38 209 ASP A O 1
ATOM 1606 N N . PHE A 1 210 ? 14.513 -4.297 -27.143 1.00 94.19 210 PHE A N 1
ATOM 1607 C CA . PHE A 1 210 ? 13.153 -4.288 -27.667 1.00 94.19 210 PHE A CA 1
ATOM 1608 C C . PHE A 1 210 ? 12.744 -5.721 -28.022 1.00 94.19 210 PHE A C 1
ATOM 1610 O O . PHE A 1 210 ? 13.228 -6.289 -29.002 1.00 94.19 210 PHE A O 1
ATOM 1617 N N . ARG A 1 211 ? 11.845 -6.306 -27.222 1.00 88.69 211 ARG A N 1
ATOM 1618 C CA . ARG A 1 211 ? 11.307 -7.663 -27.422 1.00 88.69 211 ARG A CA 1
ATOM 1619 C C . ARG A 1 211 ? 10.168 -7.682 -28.438 1.00 88.69 211 ARG A C 1
ATOM 1621 O O . ARG A 1 211 ? 9.984 -8.673 -29.138 1.00 88.69 211 ARG A O 1
ATOM 1628 N N . SER A 1 212 ? 9.412 -6.590 -28.498 1.00 88.62 212 SER A N 1
ATOM 1629 C CA . SER A 1 212 ? 8.334 -6.333 -29.450 1.00 88.62 212 SER A CA 1
ATOM 1630 C C . SER A 1 212 ? 8.159 -4.815 -29.610 1.00 88.62 212 SER A C 1
ATOM 1632 O O . SER A 1 212 ? 8.858 -4.035 -28.959 1.00 88.62 212 SER A O 1
ATOM 1634 N N . SER A 1 213 ? 7.213 -4.367 -30.442 1.00 88.25 213 SER A N 1
ATOM 1635 C CA . SER A 1 213 ? 6.816 -2.951 -30.463 1.00 88.25 213 SER A CA 1
ATOM 1636 C C . SER A 1 213 ? 6.189 -2.489 -29.144 1.00 88.25 213 SER A C 1
ATOM 1638 O O . SER A 1 213 ? 6.194 -1.295 -28.874 1.00 88.25 213 SER A O 1
ATOM 1640 N N . ALA A 1 214 ? 5.703 -3.407 -28.301 1.00 88.81 214 ALA A N 1
ATOM 1641 C CA . ALA A 1 214 ? 5.077 -3.098 -27.016 1.00 88.81 214 ALA A CA 1
ATOM 1642 C C . ALA A 1 214 ? 5.961 -3.353 -25.797 1.00 88.81 214 ALA A C 1
ATOM 1644 O O . ALA A 1 214 ? 5.725 -2.743 -24.757 1.00 88.81 214 ALA A O 1
ATOM 1645 N N . ASP A 1 215 ? 6.983 -4.195 -25.922 1.00 89.88 215 ASP A N 1
ATOM 1646 C CA . ASP A 1 215 ? 7.765 -4.676 -24.790 1.00 89.88 215 ASP A CA 1
ATOM 1647 C C . ASP A 1 215 ? 9.240 -4.312 -24.946 1.00 89.88 215 ASP A C 1
ATOM 1649 O O . ASP A 1 215 ? 9.898 -4.654 -25.934 1.00 89.88 215 ASP A O 1
ATOM 1653 N N . VAL A 1 216 ? 9.779 -3.659 -23.922 1.00 92.12 216 VAL A N 1
ATOM 1654 C CA . VAL A 1 216 ? 11.186 -3.267 -23.837 1.00 92.12 216 VAL A CA 1
ATOM 1655 C C . VAL A 1 216 ? 11.762 -3.678 -22.489 1.00 92.12 216 VAL A C 1
ATOM 1657 O O . VAL A 1 216 ? 11.080 -3.669 -21.467 1.00 92.12 216 VAL A O 1
ATOM 1660 N N . VAL A 1 217 ? 13.037 -4.045 -22.469 1.00 92.69 217 VAL A N 1
ATOM 1661 C CA . VAL A 1 217 ? 13.782 -4.324 -21.244 1.00 92.69 217 VAL A CA 1
ATOM 1662 C C . VAL A 1 217 ? 14.975 -3.385 -21.174 1.00 92.69 217 VAL A C 1
ATOM 1664 O O . VAL A 1 217 ? 15.824 -3.386 -22.063 1.00 92.69 217 VAL A O 1
ATOM 1667 N N . PHE A 1 218 ? 15.065 -2.608 -20.098 1.00 92.62 218 PHE A N 1
ATOM 1668 C CA . PHE A 1 218 ? 16.250 -1.814 -19.791 1.00 92.62 218 PHE A CA 1
ATOM 1669 C C . PHE A 1 218 ? 17.144 -2.592 -18.833 1.00 92.62 218 PHE A C 1
ATOM 1671 O O . PHE A 1 218 ? 16.672 -3.130 -17.835 1.00 92.62 218 PHE A O 1
ATOM 1678 N N . THR A 1 219 ? 18.441 -2.634 -19.116 1.00 92.94 219 THR A N 1
ATOM 1679 C CA . THR A 1 219 ? 19.445 -3.149 -18.183 1.00 92.94 219 THR A CA 1
ATOM 1680 C C . THR A 1 219 ? 20.396 -2.023 -17.813 1.00 92.94 219 THR A C 1
ATOM 1682 O O . THR A 1 219 ? 20.983 -1.397 -18.693 1.00 92.94 219 THR A O 1
ATOM 1685 N N . LEU A 1 220 ? 20.545 -1.761 -16.518 1.00 92.69 220 LEU A N 1
ATOM 1686 C CA . LEU A 1 220 ? 21.420 -0.723 -15.980 1.00 92.69 220 LEU A CA 1
ATOM 1687 C C . LEU A 1 220 ? 22.414 -1.368 -15.021 1.00 92.69 220 LEU A C 1
ATOM 1689 O O . LEU A 1 220 ? 22.000 -2.087 -14.115 1.00 92.69 220 LEU A O 1
ATOM 1693 N N . SER A 1 221 ? 23.704 -1.092 -15.175 1.00 90.69 221 SER A N 1
ATOM 1694 C CA . SER A 1 221 ? 24.708 -1.476 -14.176 1.00 90.69 221 SER A CA 1
ATOM 1695 C C . SER A 1 221 ? 25.147 -0.242 -13.403 1.00 90.69 221 SER A C 1
ATOM 1697 O O . SER A 1 221 ? 25.679 0.688 -14.008 1.00 90.69 221 SER A O 1
ATOM 1699 N N . VAL A 1 222 ? 24.925 -0.238 -12.089 1.00 86.88 222 VAL A N 1
ATOM 1700 C CA . VAL A 1 222 ? 25.278 0.860 -11.178 1.00 86.88 222 VAL A CA 1
ATOM 1701 C C . VAL A 1 222 ? 26.149 0.294 -10.063 1.00 86.88 222 VAL A C 1
ATOM 1703 O O . VAL A 1 222 ? 25.723 -0.621 -9.356 1.00 86.88 222 VAL A O 1
ATOM 1706 N N . GLY A 1 223 ? 27.374 0.800 -9.926 1.00 85.69 223 GLY A N 1
ATOM 1707 C CA . GLY A 1 223 ? 28.382 0.199 -9.056 1.00 85.69 223 GLY A CA 1
ATOM 1708 C C . GLY A 1 223 ? 28.627 -1.269 -9.396 1.00 85.69 223 GLY A C 1
ATOM 1709 O O . GLY A 1 223 ? 28.949 -1.605 -10.538 1.00 85.69 223 GLY A O 1
ATOM 1710 N N . GLU A 1 224 ? 28.483 -2.153 -8.410 1.00 80.56 224 GLU A N 1
ATOM 1711 C CA . GLU A 1 224 ? 28.566 -3.610 -8.610 1.00 80.56 224 GLU A CA 1
ATOM 1712 C C . GLU A 1 224 ? 27.208 -4.257 -8.939 1.00 80.56 224 GLU A C 1
ATOM 1714 O O . GLU A 1 224 ? 27.143 -5.431 -9.302 1.00 80.56 224 GLU A O 1
ATOM 1719 N N . GLY A 1 225 ? 26.114 -3.497 -8.843 1.00 81.00 225 GLY A N 1
ATOM 1720 C CA . GLY A 1 225 ? 24.758 -3.976 -9.083 1.00 81.00 225 GLY A CA 1
ATOM 1721 C C . GLY A 1 225 ? 24.358 -3.934 -10.557 1.00 81.00 225 GLY A C 1
ATOM 1722 O O . GLY A 1 225 ? 24.819 -3.097 -11.333 1.00 81.00 225 GLY A O 1
ATOM 1723 N N . THR A 1 226 ? 23.447 -4.826 -10.947 1.00 85.25 226 THR A N 1
ATOM 1724 C CA . THR A 1 226 ? 22.761 -4.779 -12.246 1.00 85.25 226 THR A CA 1
ATOM 1725 C C . THR A 1 226 ? 21.255 -4.866 -12.036 1.00 85.25 226 THR A C 1
ATOM 1727 O O . THR A 1 226 ? 20.769 -5.759 -11.342 1.00 85.25 226 THR A O 1
ATOM 1730 N N . PHE A 1 227 ? 20.528 -3.941 -12.653 1.00 82.50 227 PHE A N 1
ATOM 1731 C CA . PHE A 1 227 ? 19.080 -3.794 -12.584 1.00 82.50 227 PHE A CA 1
ATOM 1732 C C . PHE A 1 227 ? 18.476 -4.123 -13.942 1.00 82.50 227 PHE A C 1
ATOM 1734 O O . PHE A 1 227 ? 18.936 -3.611 -14.962 1.00 82.50 227 PHE A O 1
ATOM 1741 N N . VAL A 1 228 ? 17.436 -4.955 -13.948 1.00 85.50 228 VAL A N 1
ATOM 1742 C CA . VAL A 1 228 ? 16.660 -5.297 -15.144 1.00 85.50 228 VAL A CA 1
ATOM 1743 C C . VAL A 1 228 ? 15.252 -4.751 -14.956 1.00 85.50 228 VAL A C 1
ATOM 1745 O O . VAL A 1 228 ? 14.553 -5.133 -14.021 1.00 85.50 228 VAL A O 1
ATOM 1748 N N . LEU A 1 229 ? 14.855 -3.831 -15.829 1.00 85.62 229 LEU A N 1
ATOM 1749 C CA . LEU A 1 229 ? 13.617 -3.070 -15.729 1.00 85.62 229 LEU A CA 1
ATOM 1750 C C . LEU A 1 229 ? 12.748 -3.372 -16.958 1.00 85.62 229 LEU A C 1
ATOM 1752 O O . LEU A 1 229 ? 13.020 -2.841 -18.041 1.00 85.62 229 LEU A O 1
ATOM 1756 N N . PRO A 1 230 ? 11.727 -4.237 -16.833 1.00 86.38 230 PRO A N 1
ATOM 1757 C CA . PRO A 1 230 ? 10.758 -4.435 -17.902 1.00 86.38 230 PRO A CA 1
ATOM 1758 C C . PRO A 1 230 ? 9.876 -3.188 -18.055 1.00 86.38 230 PRO A C 1
ATOM 1760 O O . PRO A 1 230 ? 9.470 -2.575 -17.067 1.00 86.38 230 PRO A O 1
ATOM 1763 N N . GLY A 1 231 ? 9.562 -2.827 -19.296 1.00 86.38 231 GLY A N 1
ATOM 1764 C CA . GLY A 1 231 ? 8.716 -1.693 -19.650 1.00 86.38 231 GLY A CA 1
ATOM 1765 C C . GLY A 1 231 ? 7.706 -2.060 -20.733 1.00 86.38 231 GLY A C 1
ATOM 1766 O O . GLY A 1 231 ? 8.043 -2.737 -21.703 1.00 86.38 231 GLY A O 1
ATOM 1767 N N . GLY A 1 232 ? 6.469 -1.592 -20.557 1.00 88.25 232 GLY A N 1
ATOM 1768 C CA . GLY A 1 232 ? 5.411 -1.663 -21.563 1.00 88.25 232 GLY A CA 1
ATOM 1769 C C . GLY A 1 232 ? 5.202 -0.302 -22.229 1.00 88.25 232 GLY A C 1
ATOM 1770 O O . GLY A 1 232 ? 5.117 0.715 -21.540 1.00 88.25 232 GLY A O 1
ATOM 1771 N N . MET A 1 233 ? 5.114 -0.278 -23.558 1.00 88.31 233 MET A N 1
ATOM 1772 C CA . MET A 1 233 ? 4.946 0.938 -24.370 1.00 88.31 233 MET A CA 1
ATOM 1773 C C . MET A 1 233 ? 3.498 1.160 -24.850 1.00 88.31 233 MET A C 1
ATOM 1775 O O . MET A 1 233 ? 3.189 2.199 -25.427 1.00 88.31 233 MET A O 1
ATOM 1779 N N . ASP A 1 234 ? 2.588 0.224 -24.571 1.00 87.06 234 ASP A N 1
ATOM 1780 C CA . ASP A 1 234 ? 1.160 0.261 -24.952 1.00 87.06 234 ASP A CA 1
ATOM 1781 C C . ASP A 1 234 ? 0.273 1.027 -23.960 1.00 87.06 234 ASP A C 1
ATOM 1783 O O . ASP A 1 234 ? -0.943 1.125 -24.139 1.00 87.06 234 ASP A O 1
ATOM 1787 N N . GLY A 1 235 ? 0.857 1.558 -22.885 1.00 82.06 235 GLY A N 1
ATOM 1788 C CA . GLY A 1 235 ? 0.108 2.217 -21.819 1.00 82.06 235 GLY A CA 1
ATOM 1789 C C . GLY A 1 235 ? -0.725 1.264 -20.959 1.00 82.06 235 GLY A C 1
ATOM 1790 O O . GLY A 1 235 ? -1.556 1.745 -20.189 1.00 82.06 235 GLY A O 1
ATOM 1791 N N . VAL A 1 236 ? -0.505 -0.053 -21.057 1.00 82.50 236 VAL A N 1
ATOM 1792 C CA . VAL A 1 236 ? -1.134 -1.042 -20.176 1.00 82.50 236 VAL A CA 1
ATOM 1793 C C . VAL A 1 236 ? -0.244 -1.240 -18.944 1.00 82.50 236 VAL A C 1
ATOM 1795 O O . VAL A 1 236 ? 0.885 -1.731 -19.069 1.00 82.50 236 VAL A O 1
ATOM 1798 N N . PRO A 1 237 ? -0.700 -0.868 -17.735 1.00 73.44 237 PRO A N 1
ATOM 1799 C CA . PRO A 1 237 ? 0.072 -1.098 -16.522 1.00 73.44 237 PRO A CA 1
ATOM 1800 C C . PRO A 1 237 ? 0.201 -2.603 -16.256 1.00 73.44 237 PRO A C 1
ATOM 1802 O O . PRO A 1 237 ? -0.770 -3.352 -16.350 1.00 73.44 237 PRO A O 1
ATOM 1805 N N . ARG A 1 238 ? 1.412 -3.048 -15.913 1.00 69.56 238 ARG A N 1
ATOM 1806 C CA . ARG A 1 238 ? 1.731 -4.444 -15.587 1.00 69.56 238 ARG A CA 1
ATOM 1807 C C . ARG A 1 238 ? 2.487 -4.487 -14.267 1.00 69.56 238 ARG A C 1
ATOM 1809 O O . ARG A 1 238 ? 3.346 -3.642 -14.022 1.00 69.56 238 ARG A O 1
ATOM 1816 N N . PHE A 1 239 ? 2.188 -5.477 -13.432 1.00 60.69 239 PHE A N 1
ATOM 1817 C CA . PHE A 1 239 ? 2.931 -5.704 -12.197 1.00 60.69 239 PHE A CA 1
ATOM 1818 C C . PHE A 1 239 ? 4.224 -6.477 -12.499 1.00 60.69 239 PHE A C 1
ATOM 1820 O O . PHE A 1 239 ? 4.188 -7.490 -13.196 1.00 60.69 239 PHE A O 1
ATOM 1827 N N . SER A 1 240 ? 5.362 -6.010 -11.980 1.00 58.66 240 SER A N 1
ATOM 1828 C CA . SER A 1 240 ? 6.650 -6.708 -12.060 1.00 58.66 240 SER A CA 1
ATOM 1829 C C . SER A 1 240 ? 7.127 -7.024 -10.649 1.00 58.66 240 SER A C 1
ATOM 1831 O O . SER A 1 240 ? 7.404 -6.122 -9.864 1.00 58.66 240 SER A O 1
ATOM 1833 N N . LEU A 1 241 ? 7.240 -8.315 -10.333 1.00 50.06 241 LEU A N 1
ATOM 1834 C CA . LEU A 1 241 ? 7.649 -8.803 -9.011 1.00 50.06 241 LEU A CA 1
ATOM 1835 C C . LEU A 1 241 ? 9.136 -8.558 -8.695 1.00 50.06 241 LEU A C 1
ATOM 1837 O O . LEU A 1 241 ? 9.560 -8.810 -7.570 1.00 50.06 241 LEU A O 1
ATOM 1841 N N . ARG A 1 242 ? 9.957 -8.122 -9.663 1.00 49.41 242 ARG A N 1
ATOM 1842 C CA . ARG A 1 242 ? 11.410 -7.967 -9.486 1.00 49.41 242 ARG A CA 1
ATOM 1843 C C . ARG A 1 242 ? 11.945 -6.787 -10.291 1.00 49.41 242 ARG A C 1
ATOM 1845 O O . ARG A 1 242 ? 12.272 -6.932 -11.463 1.00 49.41 242 ARG A O 1
ATOM 1852 N N . CYS A 1 243 ? 12.067 -5.635 -9.639 1.00 45.19 243 CYS A N 1
ATOM 1853 C CA . CYS A 1 243 ? 12.857 -4.506 -10.149 1.00 45.19 243 CYS A CA 1
ATOM 1854 C C . CYS A 1 243 ? 14.237 -4.396 -9.470 1.00 45.19 243 CYS A C 1
ATOM 1856 O O . CYS A 1 243 ? 15.005 -3.494 -9.796 1.00 45.19 243 CYS A O 1
ATOM 1858 N N . THR A 1 244 ? 14.579 -5.306 -8.551 1.00 43.38 244 THR A N 1
ATOM 1859 C CA . THR A 1 244 ? 15.866 -5.328 -7.840 1.00 43.38 244 THR A CA 1
ATOM 1860 C C . THR A 1 244 ? 16.420 -6.758 -7.759 1.00 43.38 244 THR A C 1
ATOM 1862 O O . THR A 1 244 ? 15.720 -7.693 -7.372 1.00 43.38 244 THR A O 1
ATOM 1865 N N . GLY A 1 245 ? 17.680 -6.931 -8.179 1.00 43.44 245 GLY A N 1
ATOM 1866 C CA . GLY A 1 245 ? 18.442 -8.187 -8.121 1.00 43.44 245 GLY A CA 1
ATOM 1867 C C . GLY A 1 245 ? 18.947 -8.686 -9.490 1.00 43.44 245 GLY A C 1
ATOM 1868 O O . GLY A 1 245 ? 18.254 -8.517 -10.497 1.00 43.44 245 GLY A O 1
ATOM 1869 N N . PRO A 1 246 ? 20.142 -9.313 -9.562 1.00 32.41 246 PRO A N 1
ATOM 1870 C CA . PRO A 1 246 ? 20.680 -9.840 -10.813 1.00 32.41 246 PRO A CA 1
ATOM 1871 C C . PRO A 1 246 ? 19.765 -10.938 -11.370 1.00 32.41 246 PRO A C 1
ATOM 1873 O O . PRO A 1 246 ? 19.441 -11.915 -10.694 1.00 32.41 246 PRO A O 1
ATOM 1876 N N . HIS A 1 247 ? 19.344 -10.785 -12.626 1.00 34.41 247 HIS A N 1
ATOM 1877 C CA . HIS A 1 247 ? 18.558 -11.798 -13.322 1.00 34.41 247 HIS A CA 1
ATOM 1878 C C . HIS A 1 247 ? 19.452 -13.008 -13.658 1.00 34.41 247 HIS A C 1
ATOM 1880 O O . HIS A 1 247 ? 20.487 -12.830 -14.304 1.00 34.41 247 HIS A O 1
ATOM 1886 N N . PRO A 1 248 ? 19.051 -14.257 -13.350 1.00 33.34 248 PRO A N 1
ATOM 1887 C CA . PRO A 1 248 ? 19.835 -15.452 -13.683 1.00 33.34 248 PRO A CA 1
ATOM 1888 C C . PRO A 1 248 ? 19.966 -15.756 -15.194 1.00 33.34 248 PRO A C 1
ATOM 1890 O O . PRO A 1 248 ? 20.511 -16.789 -15.561 1.00 33.34 248 PRO A O 1
ATOM 1893 N N . ALA A 1 249 ? 19.519 -14.869 -16.094 1.00 33.69 249 ALA A N 1
ATOM 1894 C CA . ALA A 1 249 ? 19.517 -15.112 -17.545 1.00 33.69 249 ALA A CA 1
ATOM 1895 C C . ALA A 1 249 ? 20.744 -14.544 -18.280 1.00 33.69 249 ALA A C 1
ATOM 1897 O O . ALA A 1 249 ? 20.814 -14.620 -19.503 1.00 33.69 249 ALA A O 1
ATOM 1898 N N . LEU A 1 250 ? 21.736 -14.009 -17.559 1.00 35.28 250 LEU A N 1
ATOM 1899 C 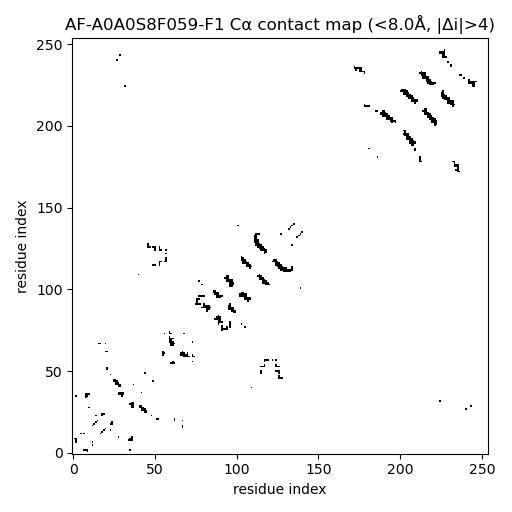CA . LEU A 1 250 ? 23.021 -13.614 -18.151 1.00 35.28 250 LEU A CA 1
ATOM 1900 C C . LEU A 1 250 ? 24.067 -14.742 -18.177 1.00 35.28 250 LEU A C 1
ATOM 1902 O O . LEU A 1 250 ? 25.194 -14.516 -18.612 1.00 35.28 250 LEU A O 1
ATOM 1906 N N . GLN A 1 251 ? 23.708 -15.972 -17.800 1.00 28.98 251 GLN A N 1
ATOM 1907 C CA . GLN A 1 251 ? 24.530 -17.139 -18.122 1.00 28.98 251 GLN A CA 1
ATOM 1908 C C . GLN A 1 251 ? 24.181 -17.634 -19.528 1.00 28.98 251 GLN A C 1
ATOM 1910 O O . GLN A 1 251 ? 23.315 -18.486 -19.711 1.00 28.98 251 GLN A O 1
ATOM 1915 N N . ARG A 1 252 ? 24.864 -17.097 -20.546 1.00 26.73 252 ARG A N 1
ATOM 1916 C CA . ARG A 1 252 ? 24.987 -17.826 -21.815 1.00 26.73 252 ARG A CA 1
ATOM 1917 C C . ARG A 1 252 ? 25.890 -19.048 -21.578 1.00 26.73 252 ARG A C 1
ATOM 1919 O O . ARG A 1 252 ? 26.906 -18.893 -20.895 1.00 26.73 252 ARG A O 1
ATOM 1926 N N . PRO A 1 253 ? 25.566 -20.238 -22.115 1.00 30.89 253 PRO A N 1
ATOM 1927 C CA . PRO A 1 253 ? 26.535 -21.325 -22.160 1.00 30.89 253 PRO A CA 1
ATOM 1928 C C . PRO A 1 253 ? 27.746 -20.875 -22.991 1.00 30.89 253 PRO A C 1
ATOM 1930 O O . PRO A 1 253 ? 27.591 -20.102 -23.940 1.00 30.89 253 PRO A O 1
ATOM 1933 N N . ARG A 1 254 ? 28.938 -21.305 -22.563 1.00 36.16 254 ARG A N 1
ATOM 1934 C CA . ARG A 1 254 ? 30.200 -21.087 -23.286 1.00 36.16 254 ARG A CA 1
ATOM 1935 C C . ARG A 1 254 ? 30.143 -21.659 -24.695 1.00 36.16 254 ARG A C 1
ATOM 1937 O O . ARG A 1 254 ? 29.519 -22.732 -24.851 1.00 36.16 254 ARG A O 1
#